Protein AF-A0A2D0KYT8-F1 (afdb_monomer)

Mean predicted aligned error: 12.24 Å

Solvent-accessible surface area (backbone atoms only — not comparable to full-atom values): 10469 Å² total; per-residue (Å²): 137,88,89,83,80,90,87,88,70,75,74,69,67,63,62,68,69,70,61,76,78,71,76,77,65,79,81,74,70,70,76,76,68,78,74,78,70,94,62,78,81,64,78,24,57,50,46,38,38,34,39,40,36,38,36,33,61,11,78,64,27,38,36,40,38,36,53,74,52,71,37,43,46,75,37,75,54,73,58,68,45,79,36,52,44,68,33,72,51,76,52,54,36,28,44,27,38,46,67,90,76,64,17,44,85,49,62,29,38,38,30,31,40,38,36,39,36,43,79,100,51,78,73,34,47,24,47,36,32,42,40,37,38,60,64,81,39,75,86,65,28,30,26,31,29,42,36,67,37,89,95,58,76,63,74,43,58,62,45,50,31,28,72,90,31,50,62,33,12,70,75,40,35,77,43,37,66,66,40,39,37,33,46,40,30,58,89

Secondary structure (DSSP, 8-state):
--------SSSSTTTTTSSTT-----------PPPPPS------SS--EEEEEEEE--SS-EEEEEEEEEESEEE---SEEEE-TTEEEEEEEEE---TTTT-TTSPEEEEEEEEEE-TTSPPEEEEEEEEEEESSSTTS-EEEEEEEPTT----S-EEEEETTBHHHHHH-EE--TTEEEEEEE--

Structure (mmCIF, N/CA/C/O backbone):
data_AF-A0A2D0KYT8-F1
#
_entry.id   AF-A0A2D0KYT8-F1
#
loop_
_atom_site.group_PDB
_atom_site.id
_atom_site.type_symbol
_atom_site.label_atom_id
_atom_site.label_alt_id
_atom_site.label_comp_id
_atom_site.label_asym_id
_atom_site.label_entity_id
_atom_site.label_seq_id
_atom_site.pdbx_PDB_ins_code
_atom_site.Cartn_x
_atom_site.Cartn_y
_atom_site.Cartn_z
_atom_site.occupancy
_atom_site.B_iso_or_equiv
_atom_site.auth_seq_id
_atom_site.auth_comp_id
_atom_site.auth_asym_id
_atom_site.auth_atom_id
_atom_site.pdbx_PDB_model_num
ATOM 1 N N . MET A 1 1 ? -83.359 14.790 7.253 1.00 40.88 1 MET A N 1
ATOM 2 C CA . MET A 1 1 ? -82.458 14.330 6.171 1.00 40.88 1 MET A CA 1
ATOM 3 C C . MET A 1 1 ? -81.069 14.895 6.426 1.00 40.88 1 MET A C 1
ATOM 5 O O . MET A 1 1 ? -80.927 16.107 6.477 1.00 40.88 1 MET A O 1
ATOM 9 N N . LYS A 1 2 ? -80.085 14.027 6.692 1.00 37.28 2 LYS A N 1
ATOM 10 C CA . LYS A 1 2 ? -78.690 14.397 6.980 1.00 37.28 2 LYS A CA 1
ATOM 11 C C . LYS A 1 2 ? -77.934 14.585 5.662 1.00 37.28 2 LYS A C 1
ATOM 13 O O . LYS A 1 2 ? -77.867 13.645 4.877 1.00 37.28 2 LYS A O 1
ATOM 18 N N . SER A 1 3 ? -77.355 15.764 5.446 1.00 37.47 3 SER A N 1
ATOM 19 C CA . SER A 1 3 ? -76.334 15.986 4.420 1.00 37.47 3 SER A CA 1
ATOM 20 C C . SER A 1 3 ? -74.968 15.832 5.083 1.00 37.47 3 SER A C 1
ATOM 22 O O . SER A 1 3 ? -74.523 16.710 5.814 1.00 37.47 3 SER A O 1
ATOM 24 N N . PHE A 1 4 ? -74.343 14.675 4.886 1.00 46.31 4 PHE A N 1
ATOM 25 C CA . PHE A 1 4 ? -72.917 14.471 5.117 1.00 46.31 4 PHE A CA 1
ATOM 26 C C . PHE A 1 4 ? -72.287 14.304 3.745 1.00 46.31 4 PHE A C 1
ATOM 28 O O . PHE A 1 4 ? -72.512 13.286 3.092 1.00 46.31 4 PHE A O 1
ATOM 35 N N . LYS A 1 5 ? -71.507 15.285 3.306 1.00 50.25 5 LYS A N 1
ATOM 36 C CA . LYS A 1 5 ? -70.450 15.097 2.313 1.00 50.25 5 LYS A CA 1
ATOM 37 C C . LYS A 1 5 ? -69.549 16.322 2.340 1.00 50.25 5 LYS A C 1
ATOM 39 O O . LYS A 1 5 ? -70.020 17.428 2.562 1.00 50.25 5 LYS A O 1
ATOM 44 N N . ILE A 1 6 ? -68.281 16.076 2.034 1.00 52.81 6 ILE A N 1
ATOM 45 C CA . ILE A 1 6 ? -67.146 17.005 2.034 1.00 52.81 6 ILE A CA 1
ATOM 46 C C . ILE A 1 6 ? -66.457 17.091 3.397 1.00 52.81 6 ILE A C 1
ATOM 48 O O . ILE A 1 6 ? -66.668 18.017 4.164 1.00 52.81 6 ILE A O 1
ATOM 52 N N . GLN A 1 7 ? -65.603 16.105 3.661 1.00 53.97 7 GLN A N 1
ATOM 53 C CA . GLN A 1 7 ? -64.325 16.251 4.368 1.00 53.97 7 GLN A CA 1
ATOM 54 C C . GLN A 1 7 ? -63.659 14.875 4.325 1.00 53.97 7 GLN A C 1
ATOM 56 O O . GLN A 1 7 ? -63.890 14.080 5.219 1.00 53.97 7 GLN A O 1
ATOM 61 N N . ASN A 1 8 ? -62.962 14.531 3.233 1.00 51.09 8 ASN A N 1
ATOM 62 C CA . ASN A 1 8 ? -62.080 13.347 3.169 1.00 51.09 8 ASN A CA 1
ATOM 63 C C . ASN A 1 8 ? -61.257 13.304 1.865 1.00 51.09 8 ASN A C 1
ATOM 65 O O . ASN A 1 8 ? -61.270 12.306 1.154 1.00 51.09 8 ASN A O 1
ATOM 69 N N . ILE A 1 9 ? -60.565 14.392 1.504 1.00 51.47 9 ILE A N 1
ATOM 70 C CA . ILE A 1 9 ? -59.602 14.350 0.376 1.00 51.47 9 ILE A CA 1
ATOM 71 C C . ILE A 1 9 ? -58.228 14.948 0.734 1.00 51.47 9 ILE A C 1
ATOM 73 O O . ILE A 1 9 ? -57.236 14.610 0.098 1.00 51.47 9 ILE A O 1
ATOM 77 N N . HIS A 1 10 ? -58.094 15.735 1.807 1.00 46.97 10 HIS A N 1
ATOM 78 C CA . HIS A 1 10 ? -56.803 16.367 2.130 1.00 46.97 10 HIS A CA 1
ATOM 79 C C . HIS A 1 10 ? -55.886 15.566 3.065 1.00 46.97 10 HIS A C 1
ATOM 81 O O . HIS A 1 10 ? -54.701 15.870 3.147 1.00 46.97 10 HIS A O 1
ATOM 87 N N . THR A 1 11 ? -56.369 14.510 3.722 1.00 46.75 11 THR A N 1
ATOM 88 C CA . THR A 1 11 ? -55.545 13.685 4.626 1.00 46.75 11 THR A CA 1
ATOM 89 C C . THR A 1 11 ? -54.730 12.604 3.914 1.00 46.75 11 THR A C 1
ATOM 91 O O . THR A 1 11 ? -53.731 12.151 4.465 1.00 46.75 11 THR A O 1
ATOM 94 N N . LEU A 1 12 ? -55.078 12.227 2.677 1.00 45.56 12 LEU A N 1
ATOM 95 C CA . LEU A 1 12 ? -54.328 11.203 1.935 1.00 45.56 12 LEU A CA 1
ATOM 96 C C . LEU A 1 12 ? -53.041 11.741 1.286 1.00 45.56 12 LEU A C 1
ATOM 98 O O . LEU A 1 12 ? -52.112 10.979 1.041 1.00 45.56 12 LEU A O 1
ATOM 102 N N . SER A 1 13 ? -52.957 13.053 1.039 1.00 45.88 13 SER A N 1
ATOM 103 C CA . SER A 1 13 ? -51.805 13.647 0.346 1.00 45.88 13 SER A CA 1
ATOM 104 C C . SER A 1 13 ? -50.610 13.930 1.265 1.00 45.88 13 SER A C 1
ATOM 106 O O . SER A 1 13 ? -49.511 14.158 0.767 1.00 45.88 13 SER A O 1
ATOM 108 N N . LEU A 1 14 ? -50.794 13.897 2.593 1.00 43.34 14 LEU A N 1
ATOM 109 C CA . LEU A 1 14 ? -49.728 14.195 3.558 1.00 43.34 14 LEU A CA 1
ATOM 110 C C . LEU A 1 14 ? -48.897 12.955 3.948 1.00 43.34 14 LEU A C 1
ATOM 112 O O . LEU A 1 14 ? -47.758 13.092 4.380 1.00 43.34 14 LEU A O 1
ATOM 116 N N . ILE A 1 15 ? -49.424 11.742 3.746 1.00 51.12 15 ILE A N 1
ATOM 117 C CA . ILE A 1 15 ? -48.714 10.486 4.063 1.00 51.12 15 ILE A CA 1
ATOM 118 C C . ILE A 1 15 ? -47.712 10.112 2.954 1.00 51.12 15 ILE A C 1
ATOM 120 O O . ILE A 1 15 ? -46.687 9.491 3.225 1.00 51.12 15 ILE A O 1
ATOM 124 N N . LEU A 1 16 ? -47.932 10.566 1.716 1.00 46.44 16 LEU A N 1
ATOM 125 C CA . LEU A 1 16 ? -47.028 10.309 0.585 1.00 46.44 16 LEU A CA 1
ATOM 126 C C . LEU A 1 16 ? -45.718 11.116 0.623 1.00 46.44 16 LEU A C 1
ATOM 128 O O . LEU A 1 16 ? -44.771 10.746 -0.064 1.00 46.44 16 LEU A O 1
ATOM 132 N N . LEU A 1 17 ? -45.621 12.163 1.451 1.00 50.19 17 LEU A N 1
ATOM 133 C CA . LEU A 1 17 ? -44.393 12.958 1.609 1.00 50.19 17 LEU A CA 1
ATOM 134 C C . LEU A 1 17 ? -43.475 12.466 2.741 1.00 50.19 17 LEU A C 1
ATOM 136 O O . LEU A 1 17 ? -42.360 12.959 2.874 1.00 50.19 17 LEU A O 1
ATOM 140 N N . LEU A 1 18 ? -43.903 11.483 3.543 1.00 48.59 18 LEU A N 1
ATOM 141 C CA . LEU A 1 18 ? -43.085 10.935 4.635 1.00 48.59 18 LEU A CA 1
ATOM 142 C C . LEU A 1 18 ? -42.266 9.696 4.235 1.00 48.59 18 LEU A C 1
ATOM 144 O O . LEU A 1 18 ? -41.401 9.273 4.997 1.00 48.59 18 LEU A O 1
ATOM 148 N N . PHE A 1 19 ? -42.462 9.155 3.028 1.00 50.56 19 PHE A N 1
ATOM 149 C CA . PHE A 1 19 ? -41.692 8.008 2.524 1.00 50.56 19 PHE A CA 1
ATOM 150 C C . PHE A 1 19 ? -40.616 8.365 1.489 1.00 50.56 19 PHE A C 1
ATOM 152 O O . PHE A 1 19 ? -39.822 7.500 1.128 1.00 50.56 19 PHE A O 1
ATOM 159 N N . SER A 1 20 ? -40.501 9.623 1.051 1.00 46.81 20 SER A N 1
ATOM 160 C CA . SER A 1 20 ? -39.450 10.025 0.099 1.00 46.81 20 SER A CA 1
ATOM 161 C C . SER A 1 20 ? -38.058 10.194 0.727 1.00 46.81 20 SER A C 1
ATOM 163 O O . SER A 1 20 ? -37.096 10.407 -0.001 1.00 46.81 20 SER A O 1
ATOM 165 N N . ASN A 1 21 ? -37.921 10.058 2.053 1.00 48.56 21 ASN A N 1
ATOM 166 C CA . ASN A 1 21 ? -36.636 10.199 2.756 1.00 48.56 21 ASN A CA 1
ATOM 167 C C . ASN A 1 21 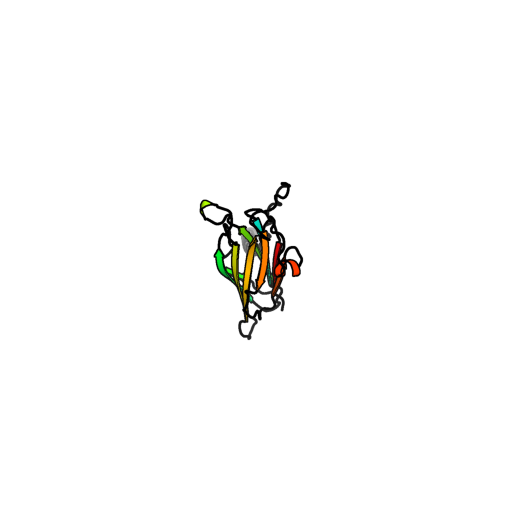? -36.006 8.865 3.197 1.00 48.56 21 ASN A C 1
ATOM 169 O O . ASN A 1 21 ? -34.986 8.873 3.879 1.00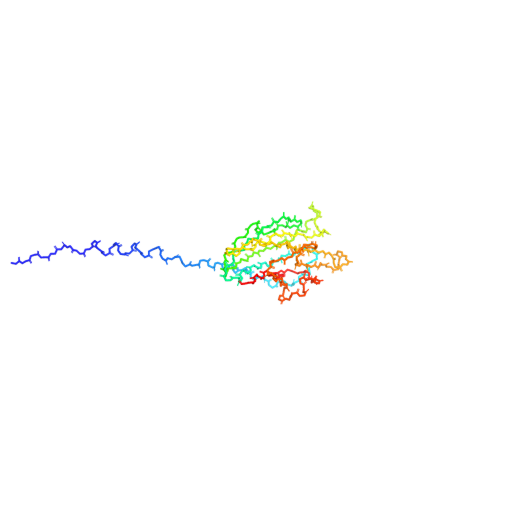 48.56 21 ASN A O 1
ATOM 173 N N . PHE A 1 22 ? -36.570 7.720 2.795 1.00 49.03 22 PHE A N 1
ATOM 174 C CA . PHE A 1 22 ? -36.024 6.393 3.122 1.00 49.03 22 PHE A CA 1
ATOM 175 C C . PHE A 1 22 ? -35.435 5.636 1.924 1.00 49.03 22 PHE A C 1
ATOM 177 O O . PHE A 1 22 ? -35.235 4.428 1.989 1.00 49.03 22 PHE A O 1
ATOM 184 N N . SER A 1 23 ? -35.051 6.338 0.857 1.00 42.94 23 SER A N 1
ATOM 185 C CA . SER A 1 23 ? -34.088 5.815 -0.120 1.00 42.94 23 SER A CA 1
ATOM 186 C C . SER A 1 23 ? -32.671 6.285 0.214 1.00 42.94 23 SER A C 1
ATOM 188 O O . SER A 1 23 ? -31.931 6.753 -0.643 1.00 42.94 23 SER A O 1
ATOM 190 N N . LEU A 1 24 ? -32.279 6.122 1.479 1.00 44.19 24 LEU A N 1
ATOM 191 C CA . LEU A 1 24 ? -30.881 5.948 1.870 1.00 44.19 24 LEU A CA 1
ATOM 192 C C . LEU A 1 24 ? -30.548 4.459 1.680 1.00 44.19 24 LEU A C 1
ATOM 194 O O . LEU A 1 24 ? -30.154 3.748 2.599 1.00 44.19 24 LEU A O 1
ATOM 198 N N . ALA A 1 25 ? -30.788 3.963 0.465 1.00 42.03 25 ALA A N 1
ATOM 199 C CA . ALA A 1 25 ? -30.184 2.724 0.028 1.00 42.03 25 ALA A CA 1
ATOM 200 C C . ALA A 1 25 ? -28.725 3.075 -0.236 1.00 42.03 25 ALA A C 1
ATOM 202 O O . ALA A 1 25 ? -28.424 3.928 -1.068 1.00 42.03 25 ALA A O 1
ATOM 203 N N . GLN A 1 26 ? -27.851 2.472 0.562 1.00 40.66 26 GLN A N 1
ATOM 204 C CA . GLN A 1 26 ? -26.411 2.466 0.391 1.00 40.66 26 GLN A CA 1
ATOM 205 C C . GLN A 1 26 ? -26.062 2.468 -1.099 1.00 40.66 26 GLN A C 1
ATOM 207 O O . GLN A 1 26 ? -26.188 1.447 -1.776 1.00 40.66 26 GLN A O 1
ATOM 212 N N . ASN A 1 27 ? -25.575 3.603 -1.599 1.00 34.50 27 ASN A N 1
ATOM 213 C CA . ASN A 1 27 ? -24.751 3.610 -2.793 1.00 34.50 27 ASN A CA 1
ATOM 214 C C . ASN A 1 27 ? -23.426 2.947 -2.404 1.00 34.50 27 ASN A C 1
ATOM 216 O O . ASN A 1 27 ? -22.390 3.592 -2.275 1.00 34.50 27 ASN A O 1
ATOM 220 N N . ASN A 1 28 ? -23.464 1.626 -2.230 1.00 41.84 28 ASN A N 1
ATOM 221 C CA . ASN A 1 28 ? -22.329 0.771 -2.510 1.00 41.84 28 ASN A CA 1
ATOM 222 C C . ASN A 1 28 ? -22.179 0.805 -4.029 1.00 41.84 28 ASN A C 1
ATOM 224 O O . ASN A 1 28 ? -22.474 -0.172 -4.719 1.00 41.84 28 ASN A O 1
ATOM 228 N N . THR A 1 29 ? -21.776 1.963 -4.560 1.00 33.62 29 THR A N 1
ATOM 229 C CA . THR A 1 29 ? -21.250 2.069 -5.907 1.00 33.62 29 THR A CA 1
ATOM 230 C C . THR A 1 29 ? -19.966 1.262 -5.864 1.00 33.62 29 THR A C 1
ATOM 232 O O . THR A 1 29 ? -18.874 1.775 -5.645 1.00 33.62 29 THR A O 1
ATOM 235 N N . THR A 1 30 ? -20.105 -0.052 -6.015 1.00 42.00 30 THR A N 1
ATOM 236 C CA . THR A 1 30 ? -19.055 -0.836 -6.627 1.00 42.00 30 THR A CA 1
ATOM 237 C C . THR A 1 30 ? -18.956 -0.186 -7.994 1.00 42.00 30 THR A C 1
ATOM 239 O O . THR A 1 30 ? -19.839 -0.381 -8.828 1.00 42.00 30 THR A O 1
ATOM 242 N N . GLN A 1 31 ? -17.989 0.717 -8.175 1.00 37.22 31 GLN A N 1
ATOM 243 C CA . GLN A 1 31 ? -17.580 1.111 -9.511 1.00 37.22 31 GLN A CA 1
ATOM 244 C C . GLN A 1 31 ? -17.152 -0.200 -10.155 1.00 37.22 31 GLN A C 1
ATOM 246 O O . GLN A 1 31 ? -16.055 -0.697 -9.922 1.00 37.22 31 GLN A O 1
ATOM 251 N N . SER A 1 32 ? -18.076 -0.837 -10.874 1.00 39.81 32 SER A N 1
ATOM 252 C CA . SER A 1 32 ? -17.733 -1.927 -11.759 1.00 39.81 32 SER A CA 1
ATOM 253 C C . SER A 1 32 ? -16.884 -1.272 -12.829 1.00 39.81 32 SER A C 1
ATOM 255 O O . SER A 1 32 ? -17.405 -0.610 -13.731 1.00 39.81 32 SER A O 1
ATOM 257 N N . PHE A 1 33 ? -15.570 -1.362 -12.658 1.00 50.22 33 PHE A N 1
ATOM 258 C CA . PHE A 1 33 ? -14.643 -0.929 -13.678 1.00 50.22 33 PHE A CA 1
ATOM 259 C C . PHE A 1 33 ? -15.022 -1.654 -14.973 1.00 50.22 33 PHE A C 1
ATOM 261 O O . PHE A 1 33 ? -15.326 -2.855 -14.927 1.00 50.22 33 PHE A O 1
ATOM 268 N N . PRO A 1 34 ? -15.055 -0.951 -16.117 1.00 37.72 34 PRO A N 1
ATOM 269 C CA . PRO A 1 34 ? -15.158 -1.616 -17.401 1.00 37.72 34 PRO A CA 1
ATOM 270 C C . PRO A 1 34 ? -14.096 -2.714 -17.433 1.00 37.72 34 PRO A C 1
ATOM 272 O O . PRO A 1 34 ? -12.917 -2.437 -17.196 1.00 37.72 34 PRO A O 1
ATOM 275 N N . LYS A 1 35 ? -14.516 -3.964 -17.668 1.00 38.31 35 LYS A N 1
ATOM 276 C CA . LYS A 1 35 ? -13.571 -5.031 -18.003 1.00 38.31 35 LYS A CA 1
ATOM 277 C C . LYS A 1 35 ? -12.704 -4.488 -19.139 1.00 38.31 35 LYS A C 1
ATOM 279 O O . LYS A 1 35 ? -13.296 -4.029 -20.119 1.00 38.31 35 LYS A O 1
ATOM 284 N N . PRO A 1 36 ? -11.365 -4.515 -19.032 1.00 44.41 36 PRO A N 1
ATOM 285 C CA . PRO A 1 36 ? -10.547 -4.203 -20.185 1.00 44.41 36 PRO A CA 1
ATOM 286 C C . PRO A 1 36 ? -10.998 -5.138 -21.307 1.00 44.41 36 PRO A C 1
ATOM 288 O O . PRO A 1 36 ? -11.091 -6.356 -21.117 1.00 44.41 36 PRO A O 1
ATOM 291 N N . GLU A 1 37 ? -11.386 -4.544 -22.437 1.00 39.03 37 GLU A N 1
ATOM 292 C CA . GLU A 1 37 ? -11.583 -5.286 -23.673 1.00 39.03 37 GLU A CA 1
ATOM 293 C C . GLU A 1 37 ? -10.362 -6.168 -23.898 1.00 39.03 37 GLU A C 1
ATOM 295 O O . GLU A 1 37 ? -9.251 -5.820 -23.499 1.00 39.03 37 GLU A O 1
ATOM 300 N N . ASN A 1 38 ? -10.615 -7.328 -24.496 1.00 41.16 38 ASN A N 1
ATOM 301 C CA . ASN A 1 38 ? -9.690 -8.431 -24.713 1.00 41.16 38 ASN A CA 1
ATOM 302 C C . ASN A 1 38 ? -8.542 -8.012 -25.657 1.00 41.16 38 ASN A C 1
ATOM 304 O O . ASN A 1 38 ? -8.425 -8.483 -26.784 1.00 41.16 38 ASN A O 1
ATOM 308 N N . ASN A 1 39 ? -7.710 -7.082 -25.210 1.00 39.47 39 ASN A N 1
ATOM 309 C CA . ASN A 1 39 ? -6.518 -6.617 -25.875 1.00 39.47 39 ASN A CA 1
ATOM 310 C C . ASN A 1 39 ? -5.381 -7.411 -25.258 1.00 39.47 39 ASN A C 1
ATOM 312 O O . ASN A 1 39 ? -5.063 -7.250 -24.084 1.00 39.47 39 ASN A O 1
ATOM 316 N N . ILE A 1 40 ? -4.853 -8.328 -26.067 1.00 43.12 40 ILE A N 1
ATOM 317 C CA . ILE A 1 40 ? -3.599 -9.067 -25.895 1.00 43.12 40 ILE A CA 1
ATOM 318 C C . ILE A 1 40 ? -2.716 -8.362 -24.861 1.00 43.12 40 ILE A C 1
ATOM 320 O O . ILE A 1 40 ? -2.245 -7.258 -25.134 1.00 43.12 40 ILE A O 1
ATOM 324 N N . SER A 1 41 ? -2.538 -8.978 -23.684 1.00 44.53 41 SER A N 1
ATOM 325 C CA . SER A 1 41 ? -1.770 -8.408 -22.577 1.00 44.53 41 SER A CA 1
ATOM 326 C C . SER A 1 41 ? -0.375 -8.048 -23.080 1.00 44.53 41 SER A C 1
ATOM 328 O O . SER A 1 41 ? 0.486 -8.920 -23.244 1.00 44.53 41 SER A O 1
ATOM 330 N N . LYS A 1 42 ? -0.146 -6.770 -23.385 1.00 44.50 42 LYS A N 1
ATOM 331 C CA . LYS A 1 42 ? 1.212 -6.296 -23.606 1.00 44.50 42 LYS A CA 1
ATOM 332 C C . LYS A 1 42 ? 1.924 -6.444 -22.266 1.00 44.50 42 LYS A C 1
ATOM 334 O O . LYS A 1 42 ? 1.349 -6.081 -21.241 1.00 44.50 42 LYS A O 1
ATOM 339 N N . PRO A 1 43 ? 3.155 -6.971 -22.239 1.00 49.72 43 PRO A N 1
ATOM 340 C CA . PRO A 1 43 ? 3.993 -6.792 -21.069 1.00 49.72 43 PRO A CA 1
ATOM 341 C C . PRO A 1 43 ? 4.017 -5.289 -20.771 1.00 49.72 43 PRO A C 1
ATOM 343 O O . PRO A 1 43 ? 4.285 -4.499 -21.679 1.00 49.72 43 PRO A O 1
ATOM 346 N N . SER A 1 44 ? 3.681 -4.889 -19.545 1.00 58.22 44 SER A N 1
ATOM 347 C CA . SER A 1 44 ? 3.805 -3.502 -19.092 1.00 58.22 44 SER A CA 1
ATOM 348 C C . SER A 1 44 ? 5.301 -3.181 -19.026 1.00 58.22 44 SER A C 1
ATOM 350 O O . SER A 1 44 ? 5.957 -3.355 -17.997 1.00 58.22 44 SER A O 1
ATOM 352 N N . VAL A 1 45 ? 5.895 -2.818 -20.164 1.00 63.00 45 VAL A N 1
ATOM 353 C CA . VAL A 1 45 ? 7.331 -2.508 -20.227 1.00 63.00 45 VAL A CA 1
ATOM 354 C C . VAL A 1 45 ? 7.598 -1.078 -19.763 1.00 63.00 45 VAL A C 1
ATOM 356 O O . VAL A 1 45 ? 8.743 -0.770 -19.460 1.00 63.00 45 VAL A O 1
ATOM 359 N N . PHE A 1 46 ? 6.589 -0.203 -19.693 1.00 67.44 46 PHE A N 1
ATOM 360 C CA . PHE A 1 46 ? 6.812 1.215 -19.386 1.00 67.44 46 PHE A CA 1
ATOM 361 C C . PHE A 1 46 ? 5.780 1.822 -18.429 1.00 67.44 46 PHE A C 1
ATOM 363 O O . PHE A 1 46 ? 6.186 2.550 -17.527 1.00 67.44 46 PHE A O 1
ATOM 370 N N . SER A 1 47 ? 4.501 1.477 -18.569 1.00 81.62 47 SER A N 1
ATOM 371 C CA . SER A 1 47 ? 3.401 1.883 -17.685 1.00 81.62 47 SER A CA 1
ATOM 372 C C . SER A 1 47 ? 2.494 0.694 -17.387 1.00 81.62 47 SER A C 1
ATOM 374 O O . SER A 1 47 ? 2.324 -0.183 -18.238 1.00 81.62 47 SER A O 1
ATOM 376 N N . ALA A 1 48 ? 1.904 0.708 -16.193 1.00 88.69 48 ALA A N 1
ATOM 377 C CA . ALA A 1 48 ? 0.800 -0.154 -15.807 1.00 88.69 48 ALA A CA 1
ATOM 378 C C . ALA A 1 48 ? -0.250 0.646 -15.041 1.00 88.69 48 ALA A C 1
ATOM 380 O O . ALA A 1 48 ? 0.065 1.594 -14.316 1.00 88.69 48 ALA A O 1
ATOM 381 N N . TYR A 1 49 ? -1.496 0.201 -15.156 1.00 92.31 49 TYR A N 1
ATOM 382 C CA . TYR A 1 49 ? -2.537 0.558 -14.202 1.00 92.31 49 TYR A CA 1
ATOM 383 C C . TYR A 1 49 ? -2.755 -0.567 -13.193 1.00 92.31 49 TYR A C 1
ATOM 385 O O . TYR A 1 49 ? -2.696 -1.754 -13.524 1.00 92.31 49 TYR A O 1
ATOM 393 N N . TYR A 1 50 ? -3.089 -0.196 -11.965 1.00 95.00 50 TYR A N 1
ATOM 394 C CA . TYR A 1 50 ? -3.301 -1.124 -10.865 1.00 95.00 50 TYR A CA 1
ATOM 395 C C . TYR A 1 50 ? -4.660 -0.909 -10.213 1.00 95.00 50 TYR A C 1
ATOM 397 O O . TYR A 1 50 ? -5.143 0.220 -10.113 1.00 95.00 50 TYR A O 1
ATOM 405 N N . ASN A 1 51 ? -5.269 -1.993 -9.741 1.00 97.56 51 ASN A N 1
ATOM 406 C CA . ASN A 1 51 ? -6.495 -1.939 -8.955 1.00 97.56 51 ASN A CA 1
ATOM 407 C C . ASN A 1 51 ? -6.133 -2.075 -7.481 1.00 97.56 51 ASN A C 1
ATOM 409 O O . ASN A 1 51 ? -5.603 -3.101 -7.057 1.00 97.56 51 ASN A O 1
ATOM 413 N N . MET A 1 52 ? -6.405 -1.027 -6.713 1.00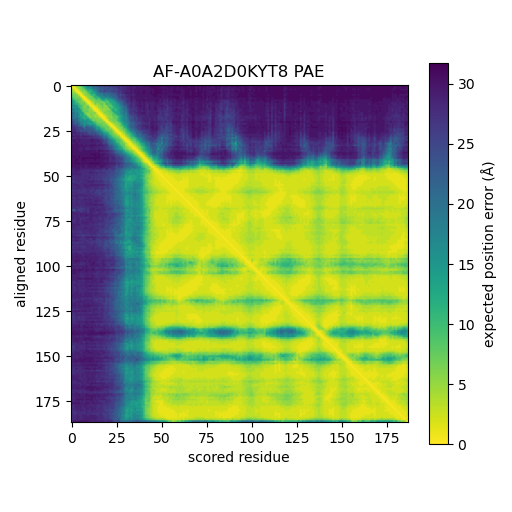 98.12 52 MET A N 1
ATOM 414 C CA . MET A 1 52 ? -6.113 -0.968 -5.294 1.00 98.12 52 MET A CA 1
ATOM 415 C C . MET A 1 52 ? -7.385 -1.185 -4.482 1.00 98.12 52 MET A C 1
ATOM 417 O O . MET A 1 52 ? -8.402 -0.527 -4.699 1.00 98.12 52 MET A O 1
ATOM 421 N N . HIS A 1 53 ? -7.293 -2.084 -3.510 1.00 98.38 53 HIS A N 1
ATOM 422 C CA . HIS A 1 53 ? -8.359 -2.458 -2.597 1.00 98.38 53 HIS A CA 1
ATOM 423 C C . HIS A 1 53 ? -7.897 -2.243 -1.164 1.00 98.38 53 HIS A C 1
ATOM 425 O O . HIS A 1 53 ? -6.857 -2.740 -0.734 1.00 98.38 53 HIS A O 1
ATOM 431 N N . ILE A 1 54 ? -8.694 -1.534 -0.383 1.00 98.19 54 ILE A N 1
ATOM 432 C CA . ILE A 1 54 ? -8.443 -1.336 1.037 1.00 98.19 54 ILE A CA 1
ATOM 433 C C . ILE A 1 54 ? -9.646 -1.863 1.788 1.00 98.19 54 ILE A C 1
ATOM 435 O O . ILE A 1 54 ? -10.766 -1.397 1.588 1.00 98.19 54 ILE A O 1
ATOM 439 N N . ASN A 1 55 ? -9.412 -2.844 2.651 1.00 98.25 55 ASN A N 1
ATOM 440 C CA . ASN A 1 55 ? -10.462 -3.511 3.397 1.00 98.25 55 ASN A CA 1
ATOM 441 C C . ASN A 1 55 ? -10.193 -3.398 4.895 1.00 98.25 55 ASN A C 1
ATOM 443 O O . ASN A 1 55 ? -9.309 -4.073 5.429 1.00 98.25 55 ASN A O 1
ATOM 447 N N . ASN A 1 56 ? -10.972 -2.558 5.574 1.00 98.38 56 ASN A N 1
ATOM 448 C CA . ASN A 1 56 ? -10.989 -2.512 7.024 1.00 98.38 56 ASN A CA 1
ATOM 449 C C . ASN A 1 56 ? -11.929 -3.604 7.549 1.00 98.38 56 ASN A C 1
ATOM 451 O O . ASN A 1 56 ? -13.121 -3.382 7.758 1.00 98.38 56 ASN A O 1
ATOM 455 N N . LYS A 1 57 ? -11.371 -4.790 7.799 1.00 98.19 57 LYS A N 1
ATOM 456 C CA . LYS A 1 57 ? -12.074 -5.906 8.440 1.00 98.19 57 LYS A CA 1
ATOM 457 C C . LYS A 1 57 ? -12.058 -5.815 9.966 1.00 98.19 57 LYS A C 1
ATOM 459 O O . LYS A 1 57 ? -12.511 -6.761 10.615 1.00 98.19 57 LYS A O 1
ATOM 464 N N . SER A 1 58 ? -11.560 -4.727 10.561 1.00 97.25 58 SER A N 1
ATOM 465 C CA . SER A 1 58 ? -11.682 -4.535 12.005 1.00 97.25 58 SER A CA 1
ATOM 466 C C . SER A 1 58 ? -13.138 -4.343 12.405 1.00 97.25 58 SER A C 1
ATOM 468 O O . SER A 1 58 ? -13.916 -3.706 11.690 1.00 97.25 58 SER A O 1
ATOM 470 N N . LYS A 1 59 ? -13.530 -4.907 13.549 1.00 96.75 59 LYS A N 1
ATOM 471 C CA . LYS A 1 59 ? -14.887 -4.731 14.092 1.00 96.75 59 LYS A CA 1
ATOM 472 C C . LYS A 1 59 ? -15.075 -3.390 14.790 1.00 96.75 59 LYS A C 1
ATOM 474 O O . LYS A 1 59 ? -16.209 -2.948 14.937 1.00 96.75 59 LYS A O 1
ATOM 479 N N . THR A 1 60 ? -13.990 -2.771 15.244 1.00 96.56 60 THR A N 1
ATOM 480 C CA . THR A 1 60 ? -14.057 -1.611 16.142 1.00 96.56 60 THR A CA 1
ATOM 481 C C . THR A 1 60 ? -13.168 -0.455 15.720 1.00 96.56 60 THR A C 1
ATOM 483 O O . THR A 1 60 ? -13.483 0.680 16.068 1.00 96.56 60 THR A O 1
ATOM 486 N N . ALA A 1 61 ? -12.085 -0.696 14.981 1.00 97.75 61 ALA A N 1
ATOM 487 C CA . ALA A 1 61 ? -11.149 0.365 14.655 1.00 97.75 61 ALA A CA 1
ATOM 488 C C . ALA A 1 61 ? -11.543 1.160 13.415 1.00 97.75 61 ALA A C 1
ATOM 490 O O . ALA A 1 61 ? -11.936 0.602 12.388 1.00 97.75 61 ALA A O 1
ATOM 491 N N . ASN A 1 62 ? -11.334 2.470 13.505 1.00 97.88 62 ASN A N 1
ATOM 492 C CA . ASN A 1 62 ? -11.262 3.330 12.335 1.00 97.88 62 ASN A CA 1
ATOM 493 C C . ASN A 1 62 ? -9.861 3.239 11.729 1.00 97.88 62 ASN A C 1
ATOM 495 O O . ASN A 1 62 ? -8.863 3.142 12.449 1.00 97.88 62 ASN A O 1
ATOM 499 N N . VAL A 1 63 ? -9.803 3.306 10.405 1.00 98.19 63 VAL A N 1
ATOM 500 C CA . VAL A 1 63 ? -8.560 3.321 9.640 1.00 98.19 63 VAL A CA 1
ATOM 501 C C . VAL A 1 63 ? -8.495 4.611 8.841 1.00 98.19 63 VAL A C 1
ATOM 503 O O . VAL A 1 63 ? -9.406 4.892 8.065 1.00 98.19 63 VAL A O 1
ATOM 506 N N . ASN A 1 64 ? -7.402 5.358 8.973 1.00 98.19 64 ASN A N 1
ATOM 507 C CA . ASN A 1 64 ? -7.085 6.449 8.055 1.00 98.19 64 ASN A CA 1
ATOM 508 C C . ASN A 1 64 ? -5.848 6.081 7.241 1.00 98.19 64 ASN A C 1
ATOM 510 O O . ASN A 1 64 ? -4.879 5.562 7.782 1.00 98.19 64 ASN A O 1
ATOM 514 N N . ILE A 1 65 ? -5.871 6.345 5.941 1.00 97.81 65 ILE A N 1
ATOM 515 C CA . ILE A 1 65 ? -4.748 6.102 5.038 1.00 97.81 65 ILE A CA 1
ATOM 516 C C . ILE A 1 65 ? -4.454 7.404 4.323 1.00 97.81 65 ILE A C 1
ATOM 518 O O . ILE A 1 65 ? -5.326 7.978 3.672 1.00 97.81 65 ILE A O 1
ATOM 522 N N . ILE A 1 66 ? -3.230 7.878 4.502 1.00 98.06 66 ILE A N 1
ATOM 523 C CA . ILE A 1 66 ? -2.791 9.207 4.092 1.00 98.06 66 ILE A CA 1
ATOM 524 C C . ILE A 1 66 ? -1.611 9.022 3.153 1.00 98.06 66 ILE A C 1
ATOM 526 O O . ILE A 1 66 ? -0.555 8.548 3.580 1.00 98.06 66 ILE A O 1
ATOM 530 N N . ARG A 1 67 ? -1.769 9.400 1.885 1.00 97.81 67 ARG A N 1
ATOM 531 C CA . ARG A 1 67 ? -0.673 9.396 0.915 1.00 97.81 67 ARG A CA 1
ATOM 532 C C . ARG A 1 67 ? 0.380 10.416 1.342 1.00 97.81 67 ARG A C 1
ATOM 534 O O . ARG A 1 67 ? 0.066 11.569 1.621 1.00 97.81 67 ARG A O 1
ATOM 541 N N . LYS A 1 68 ? 1.638 9.986 1.412 1.00 96.38 68 LYS A N 1
ATOM 542 C CA . LYS A 1 68 ? 2.773 10.820 1.828 1.00 96.38 68 LYS A CA 1
ATOM 543 C C . LYS A 1 68 ? 3.535 11.364 0.637 1.00 96.38 68 LYS A C 1
ATOM 545 O O . LYS A 1 68 ? 3.781 12.563 0.568 1.00 96.38 68 LYS A O 1
ATOM 550 N N . THR A 1 69 ? 3.895 10.499 -0.302 1.00 95.69 69 THR A N 1
ATOM 551 C CA . THR A 1 69 ? 4.547 10.912 -1.541 1.00 95.69 69 THR A CA 1
ATOM 552 C C . THR A 1 69 ? 4.126 10.020 -2.697 1.00 95.69 69 THR A C 1
ATOM 554 O O . THR A 1 69 ? 3.627 8.912 -2.500 1.00 95.69 69 THR A O 1
ATOM 557 N N . TYR A 1 70 ? 4.329 10.531 -3.902 1.00 96.12 70 TYR A N 1
ATOM 558 C CA . TYR A 1 70 ? 4.286 9.763 -5.129 1.00 96.12 70 TYR A CA 1
ATOM 559 C C . TYR A 1 70 ? 5.388 10.262 -6.062 1.00 96.12 70 TYR A C 1
ATOM 561 O O . TYR A 1 70 ? 5.825 11.412 -5.991 1.00 96.12 70 TYR A O 1
ATOM 569 N N . THR A 1 71 ? 5.891 9.391 -6.921 1.00 96.00 71 THR A N 1
ATOM 570 C CA . THR A 1 71 ? 6.901 9.724 -7.923 1.00 96.00 71 THR A CA 1
ATOM 571 C C . THR A 1 71 ? 6.620 8.912 -9.168 1.00 96.00 71 THR A C 1
ATOM 573 O O . THR A 1 71 ? 6.489 7.692 -9.083 1.00 96.00 71 THR A O 1
ATOM 576 N N . CYS A 1 72 ? 6.560 9.602 -10.308 1.00 94.69 72 CYS A N 1
ATOM 577 C CA . CYS A 1 72 ? 6.242 9.017 -11.602 1.00 94.69 72 CYS A CA 1
ATOM 578 C C . CYS A 1 72 ? 4.920 8.233 -11.609 1.00 94.69 72 CYS A C 1
ATOM 580 O O . CYS A 1 72 ? 4.888 7.085 -12.029 1.00 94.69 72 CYS A O 1
ATOM 582 N N . MET A 1 73 ? 3.836 8.873 -11.171 1.00 94.31 73 MET A N 1
ATOM 583 C CA . MET A 1 73 ? 2.470 8.348 -11.262 1.00 94.31 73 MET A CA 1
ATOM 584 C C . MET A 1 73 ? 1.609 9.377 -12.003 1.00 94.31 73 MET A C 1
ATOM 586 O O . MET A 1 73 ? 1.641 10.551 -11.622 1.00 94.31 73 MET A O 1
ATOM 590 N N . TYR A 1 74 ? 0.838 8.967 -13.014 1.00 92.94 74 TYR A N 1
ATOM 591 C CA . TYR A 1 74 ? -0.190 9.828 -13.618 1.00 92.94 74 TYR A CA 1
ATOM 592 C C . TYR A 1 74 ? -1.396 9.959 -12.682 1.00 92.94 74 TYR A C 1
ATOM 594 O O . TYR A 1 74 ? -1.907 11.058 -12.465 1.00 92.94 74 TYR A O 1
ATOM 602 N N . GLU A 1 75 ? -1.812 8.840 -12.085 1.00 94.31 75 GLU A N 1
ATOM 603 C CA . GLU A 1 75 ? -2.918 8.768 -11.132 1.00 94.31 75 GLU A CA 1
ATOM 604 C C . GLU A 1 75 ? -2.427 8.092 -9.838 1.00 94.31 75 GLU A C 1
ATOM 606 O O . GLU A 1 75 ? -2.455 6.869 -9.738 1.00 94.31 75 GLU A O 1
ATOM 611 N N . PRO A 1 76 ? -1.968 8.852 -8.825 1.00 93.81 76 PRO A N 1
ATOM 612 C CA . PRO A 1 76 ? -1.531 8.308 -7.533 1.00 93.81 76 PRO A CA 1
ATOM 613 C C . PRO A 1 76 ? -2.712 8.096 -6.566 1.00 93.81 76 PRO A C 1
ATOM 615 O O . PRO A 1 76 ? -2.576 8.254 -5.357 1.00 93.81 76 PRO A O 1
ATOM 618 N N . GLY A 1 77 ? -3.927 7.901 -7.085 1.00 94.50 77 GLY A N 1
ATOM 619 C CA . GLY A 1 77 ? -5.129 7.714 -6.276 1.00 94.50 77 GLY A CA 1
ATOM 620 C C . GLY A 1 77 ? -5.471 8.849 -5.283 1.00 94.50 77 GLY A C 1
ATOM 621 O O . GLY A 1 77 ? -4.953 9.974 -5.353 1.00 94.50 77 GLY A O 1
ATOM 622 N N . PRO A 1 78 ? -6.404 8.582 -4.346 1.00 96.56 78 PRO A N 1
ATOM 623 C CA . PRO A 1 78 ? -6.840 9.550 -3.345 1.00 96.56 78 PRO A CA 1
ATOM 624 C C . PRO A 1 78 ? -5.721 9.923 -2.368 1.00 96.56 78 PRO A C 1
ATOM 626 O O . PRO A 1 78 ? -4.981 9.069 -1.890 1.00 96.56 78 PRO A O 1
ATOM 629 N N . GLU A 1 79 ? -5.648 11.200 -1.997 1.00 97.19 79 GLU A N 1
ATOM 630 C CA . GLU A 1 79 ? -4.679 11.664 -0.997 1.00 97.19 79 GL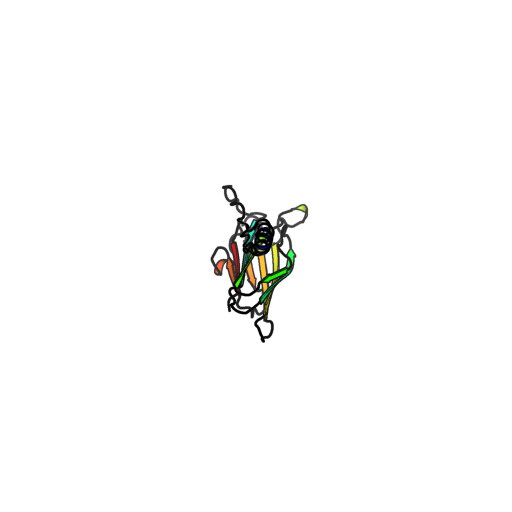U A CA 1
ATOM 631 C C . GLU A 1 79 ? -5.010 11.162 0.416 1.00 97.19 79 GLU A C 1
ATOM 633 O O . GLU A 1 79 ? -4.114 10.793 1.171 1.00 97.19 79 GLU A O 1
ATOM 638 N N . ASN A 1 80 ? -6.298 11.121 0.768 1.00 97.69 80 ASN A N 1
ATOM 639 C CA . ASN A 1 80 ? -6.774 10.719 2.086 1.00 97.69 80 ASN A CA 1
ATOM 640 C C . ASN A 1 80 ? -7.952 9.755 1.957 1.00 97.69 80 ASN A C 1
ATOM 642 O O . ASN A 1 80 ? -8.894 9.995 1.199 1.00 97.69 80 ASN A O 1
ATOM 646 N N . ILE A 1 81 ? -7.920 8.686 2.743 1.00 98.25 81 ILE A N 1
ATOM 647 C CA . ILE A 1 81 ? -8.983 7.690 2.839 1.00 98.25 81 ILE A CA 1
ATOM 648 C C . ILE A 1 81 ? -9.290 7.493 4.320 1.00 98.25 81 ILE A C 1
ATOM 650 O O . ILE A 1 81 ? -8.395 7.178 5.097 1.00 98.25 81 ILE A O 1
ATOM 654 N N . SER A 1 82 ? -10.553 7.650 4.710 1.00 98.19 82 SER A N 1
ATOM 655 C CA . SER A 1 82 ? -11.032 7.295 6.047 1.00 98.19 82 SER A CA 1
ATOM 656 C C . SER A 1 82 ? -12.041 6.161 5.925 1.00 98.19 82 SER A C 1
ATOM 658 O O . SER A 1 82 ? -13.006 6.256 5.163 1.00 98.19 82 SER A O 1
ATOM 660 N N . LEU A 1 83 ? -11.787 5.067 6.636 1.00 97.88 83 LEU A N 1
ATOM 661 C CA . LEU A 1 83 ? -12.582 3.850 6.618 1.00 97.88 83 LEU A CA 1
ATOM 662 C C . LEU A 1 83 ? -13.075 3.520 8.028 1.00 97.88 83 LEU A C 1
ATOM 664 O O . LEU A 1 83 ? -12.277 3.111 8.879 1.00 97.88 83 LEU A O 1
ATOM 668 N N . PRO A 1 84 ? -14.394 3.613 8.264 1.00 98.06 84 PRO A N 1
ATOM 669 C CA . PRO A 1 84 ? -15.015 3.043 9.450 1.00 98.06 84 PRO A CA 1
ATOM 670 C C . PRO A 1 84 ? -14.790 1.524 9.544 1.00 98.06 84 PRO A C 1
ATOM 672 O O . PRO A 1 84 ? -14.407 0.896 8.546 1.00 98.06 84 PRO A O 1
ATOM 675 N N . PRO A 1 85 ? -15.068 0.913 10.709 1.00 98.25 85 PRO A N 1
ATOM 676 C CA . PRO A 1 85 ? -15.053 -0.536 10.864 1.00 98.25 85 PRO A CA 1
ATOM 677 C C . PRO A 1 85 ? -15.912 -1.241 9.807 1.00 98.25 85 PRO A C 1
ATOM 679 O O . PRO A 1 85 ? -16.974 -0.743 9.429 1.00 98.25 85 PRO A O 1
ATOM 682 N N . GLN A 1 86 ? -15.475 -2.426 9.372 1.00 98.06 86 GLN A N 1
ATOM 683 C CA . GLN A 1 86 ? -16.175 -3.277 8.395 1.00 98.06 86 GLN A CA 1
ATOM 684 C C . GLN A 1 86 ? -16.453 -2.606 7.038 1.00 98.06 86 GLN A C 1
ATOM 686 O O . GLN A 1 86 ? -17.421 -2.950 6.357 1.00 98.06 86 GLN A O 1
ATOM 691 N N . ASN A 1 87 ? -15.623 -1.644 6.635 1.00 98.44 87 ASN A N 1
ATOM 692 C CA . ASN A 1 87 ? -15.807 -0.900 5.393 1.00 98.44 87 ASN A CA 1
ATOM 693 C C . ASN A 1 87 ? -14.622 -1.081 4.435 1.00 98.44 87 ASN A C 1
ATOM 695 O O . ASN A 1 87 ? -13.532 -1.500 4.828 1.00 98.44 87 ASN A O 1
ATOM 699 N N . LYS A 1 88 ? -14.840 -0.768 3.157 1.00 98.12 88 LYS A N 1
ATOM 700 C CA . LYS A 1 88 ? -13.854 -0.939 2.091 1.00 98.12 88 LYS A CA 1
ATOM 701 C C . LYS A 1 88 ? -13.803 0.256 1.148 1.00 98.12 88 LYS A C 1
ATOM 703 O O . LYS A 1 88 ? -14.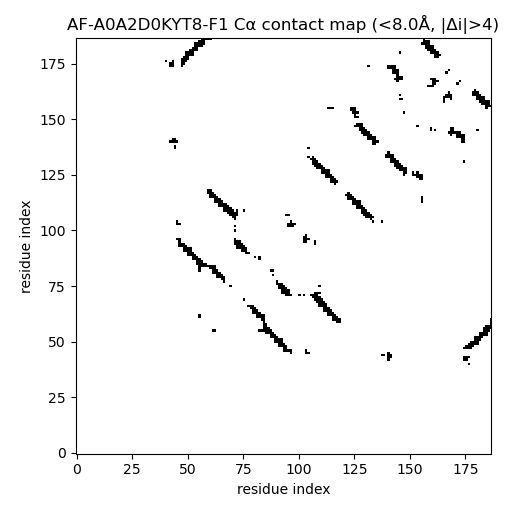789 0.971 0.972 1.00 98.12 88 LYS A O 1
ATOM 708 N N . ARG A 1 89 ? -12.655 0.439 0.501 1.00 98.25 89 ARG A N 1
ATOM 709 C CA . ARG A 1 89 ? -12.449 1.422 -0.562 1.00 98.25 89 ARG A CA 1
ATOM 710 C C . ARG A 1 89 ? -11.639 0.806 -1.690 1.00 98.25 89 ARG A C 1
ATOM 712 O O . ARG A 1 89 ? -10.584 0.239 -1.437 1.00 98.25 89 ARG A O 1
ATOM 719 N N . ASP A 1 90 ? -12.109 1.023 -2.911 1.00 98.31 90 ASP A N 1
ATOM 720 C CA . ASP A 1 90 ? -11.421 0.630 -4.135 1.00 98.31 90 ASP A CA 1
ATOM 721 C C . ASP A 1 90 ? -11.033 1.893 -4.924 1.00 98.31 90 ASP A C 1
ATOM 723 O O . ASP A 1 90 ? -11.768 2.888 -4.904 1.00 98.31 90 ASP A O 1
ATOM 727 N N . PHE A 1 91 ? -9.876 1.882 -5.582 1.00 97.50 91 PHE A N 1
ATOM 728 C CA . PHE A 1 91 ? -9.424 2.941 -6.493 1.00 97.50 91 PHE A CA 1
ATOM 729 C C . PHE A 1 91 ? -8.365 2.415 -7.464 1.00 97.50 91 PHE A C 1
ATOM 731 O O . PHE A 1 91 ? -7.890 1.288 -7.330 1.00 97.50 91 PHE A O 1
ATOM 738 N N . ARG A 1 92 ? -8.013 3.228 -8.460 1.00 96.31 92 ARG A N 1
ATOM 739 C CA . ARG A 1 92 ? -6.983 2.904 -9.446 1.00 96.31 92 ARG A CA 1
ATOM 740 C C . ARG A 1 92 ? -5.713 3.696 -9.189 1.00 96.31 92 ARG A C 1
ATOM 742 O O . ARG A 1 92 ? -5.769 4.802 -8.657 1.00 96.31 92 ARG A O 1
ATOM 749 N N . LEU A 1 93 ? -4.601 3.093 -9.582 1.00 95.94 93 LEU A N 1
ATOM 750 C CA . LEU A 1 93 ? -3.299 3.732 -9.685 1.00 95.94 93 LEU A CA 1
ATOM 751 C C . LEU A 1 93 ? -2.799 3.609 -11.125 1.00 95.94 93 LEU A C 1
ATOM 753 O O . LEU A 1 93 ? -3.124 2.623 -11.789 1.00 95.94 93 LEU A O 1
ATOM 757 N N . GLU A 1 94 ? -2.008 4.570 -11.592 1.00 94.06 94 GLU A N 1
ATOM 758 C CA . GLU A 1 94 ? -1.403 4.540 -12.928 1.00 94.06 94 GLU A CA 1
ATOM 759 C C . GLU A 1 94 ? 0.028 5.085 -12.906 1.00 94.06 94 GLU A C 1
ATOM 761 O O . GLU A 1 94 ? 0.263 6.220 -12.478 1.00 94.06 94 GLU A O 1
ATOM 766 N N . ASP A 1 95 ? 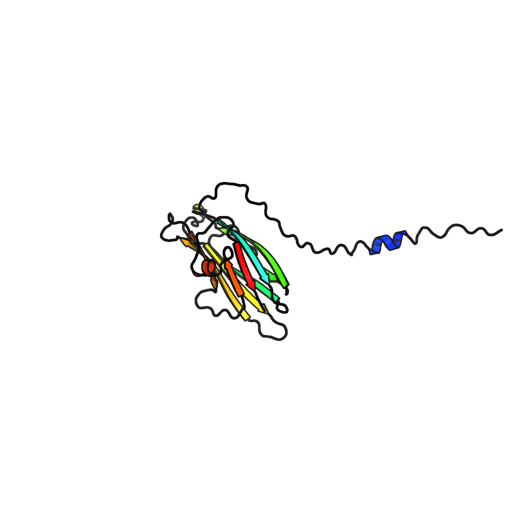0.974 4.276 -13.385 1.00 92.38 95 ASP A N 1
ATOM 767 C CA . ASP A 1 95 ? 2.379 4.658 -13.530 1.00 92.38 95 ASP A CA 1
ATOM 768 C C . ASP A 1 95 ? 2.569 5.668 -14.673 1.00 92.38 95 ASP A C 1
ATOM 770 O O . ASP A 1 95 ? 2.050 5.489 -15.772 1.00 92.38 95 ASP A O 1
ATOM 774 N N . ASP A 1 96 ? 3.390 6.694 -14.437 1.00 90.00 96 ASP A N 1
ATOM 775 C CA . ASP A 1 96 ? 3.822 7.640 -15.471 1.00 90.00 96 ASP A CA 1
ATOM 776 C C . ASP A 1 96 ? 4.976 7.039 -16.279 1.00 90.00 96 ASP A C 1
ATOM 778 O O . ASP A 1 96 ? 6.036 6.740 -15.726 1.00 90.00 96 ASP A O 1
ATOM 782 N N . ASP A 1 97 ? 4.817 6.891 -17.589 1.00 86.56 97 ASP A N 1
ATOM 783 C CA . ASP A 1 97 ? 5.859 6.429 -18.508 1.00 86.56 97 ASP A CA 1
ATOM 784 C C . ASP A 1 97 ? 6.374 7.505 -19.471 1.00 86.56 97 ASP A C 1
ATOM 786 O O . ASP A 1 97 ? 7.130 7.210 -20.403 1.00 86.56 97 ASP A O 1
ATOM 790 N N . ASN A 1 98 ? 6.013 8.765 -19.247 1.00 83.75 98 ASN A N 1
ATOM 791 C CA . ASN A 1 98 ? 6.360 9.861 -20.126 1.00 83.75 98 ASN A CA 1
ATOM 792 C C . ASN A 1 98 ? 7.874 10.096 -20.138 1.00 83.75 98 ASN A C 1
ATOM 794 O O . ASN A 1 98 ? 8.521 10.338 -19.113 1.00 83.75 98 ASN A O 1
ATOM 798 N N . VAL A 1 99 ? 8.453 10.098 -21.338 1.00 81.50 99 VAL A N 1
ATOM 799 C CA . VAL A 1 99 ? 9.865 10.437 -21.555 1.00 81.50 99 VAL A CA 1
ATOM 800 C C . VAL A 1 99 ? 10.135 11.908 -21.223 1.00 81.50 99 VAL A C 1
ATOM 802 O O . VAL A 1 99 ? 11.200 12.227 -20.698 1.00 81.50 99 VAL A O 1
ATOM 805 N N . LEU A 1 100 ? 9.175 12.801 -21.491 1.00 83.69 100 LEU A N 1
ATOM 806 C CA . LEU A 1 100 ? 9.293 14.237 -21.218 1.00 83.69 100 LEU A CA 1
ATOM 807 C C . LEU A 1 100 ? 9.245 14.552 -19.720 1.00 83.69 100 LEU A C 1
ATOM 809 O O . LEU A 1 100 ? 9.810 15.553 -19.296 1.00 83.69 100 LEU A O 1
ATOM 813 N N . HIS A 1 101 ? 8.609 13.692 -18.920 1.00 82.00 101 HIS A N 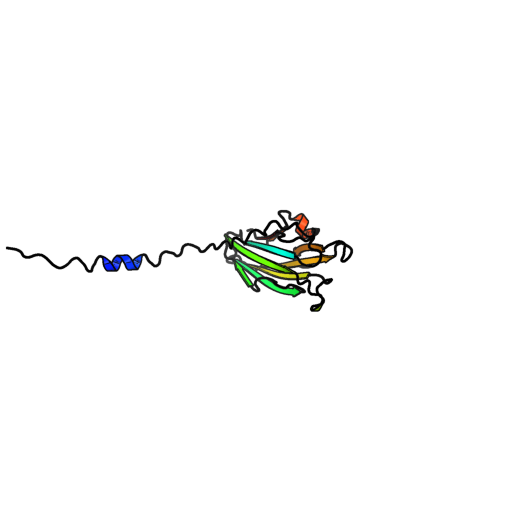1
ATOM 814 C CA . HIS A 1 101 ? 8.634 13.785 -17.457 1.00 82.00 101 HIS A CA 1
ATOM 815 C C . HIS A 1 101 ? 9.835 13.041 -16.852 1.00 82.00 101 HIS A C 1
ATOM 817 O O . HIS A 1 101 ? 9.948 12.943 -15.634 1.00 82.00 101 HIS A O 1
ATOM 823 N N . HIS A 1 102 ? 10.727 12.502 -17.694 1.00 86.75 102 HIS A N 1
ATOM 824 C CA . HIS A 1 102 ? 11.845 11.643 -17.303 1.00 86.75 102 HIS A CA 1
ATOM 825 C C . HIS A 1 102 ? 11.420 10.405 -16.505 1.00 86.75 102 HIS A C 1
ATOM 827 O O . HIS A 1 102 ? 12.203 9.870 -15.730 1.00 86.75 102 HIS A O 1
ATOM 833 N N . CYS A 1 103 ? 10.195 9.920 -16.713 1.00 89.62 103 CYS A N 1
ATOM 834 C CA . CYS A 1 103 ? 9.649 8.820 -15.937 1.00 89.62 103 CYS A CA 1
ATOM 835 C C . CYS A 1 103 ? 9.804 7.464 -16.632 1.00 89.62 103 CYS A C 1
ATOM 837 O O . CYS A 1 103 ? 9.943 6.459 -15.950 1.00 89.62 103 CYS A O 1
ATOM 839 N N . ASN A 1 104 ? 9.906 7.387 -17.957 1.00 84.25 104 ASN A N 1
ATOM 840 C CA . ASN A 1 104 ? 9.969 6.129 -18.724 1.00 84.25 104 ASN A CA 1
ATOM 841 C C . ASN A 1 104 ? 10.986 5.049 -18.264 1.00 84.25 104 ASN A C 1
ATOM 843 O O . ASN A 1 104 ? 10.893 3.900 -18.694 1.00 84.25 104 ASN A O 1
ATOM 847 N N . ARG A 1 105 ? 11.995 5.394 -17.453 1.00 83.50 105 ARG A N 1
ATOM 848 C CA . ARG A 1 105 ? 13.010 4.461 -16.917 1.00 83.50 105 ARG A CA 1
ATOM 849 C C . ARG A 1 105 ? 13.215 4.566 -15.409 1.00 83.50 105 ARG A C 1
ATOM 851 O O . ARG A 1 105 ? 14.042 3.844 -14.856 1.00 83.50 105 ARG A O 1
ATOM 858 N N . GLU A 1 106 ? 12.471 5.448 -14.759 1.00 88.88 106 GLU A N 1
ATOM 859 C CA . GLU A 1 106 ? 12.608 5.723 -13.337 1.00 88.88 106 GLU A CA 1
ATOM 860 C C . GLU A 1 106 ? 11.665 4.861 -12.513 1.00 88.88 106 GLU A C 1
ATOM 862 O O . GLU A 1 106 ? 10.561 4.520 -12.940 1.00 88.88 106 GLU A O 1
ATOM 867 N N . LYS A 1 107 ? 12.103 4.540 -11.296 1.00 92.31 107 LYS A N 1
ATOM 868 C CA . LYS A 1 107 ? 11.266 3.845 -10.316 1.00 92.31 107 LYS A CA 1
ATOM 869 C C . LYS A 1 107 ? 9.959 4.606 -10.078 1.00 92.31 107 LYS A C 1
ATOM 871 O O . LYS A 1 107 ? 9.951 5.833 -9.983 1.00 92.31 107 LYS A O 1
ATOM 876 N N . LYS A 1 108 ? 8.880 3.852 -9.924 1.00 93.56 108 LYS A N 1
ATOM 877 C CA . LYS A 1 108 ? 7.557 4.357 -9.550 1.00 93.56 108 LYS A CA 1
ATOM 878 C C . LYS A 1 108 ? 7.385 4.128 -8.074 1.00 93.56 108 LYS A C 1
ATOM 880 O O . LYS A 1 108 ? 7.700 3.039 -7.586 1.00 93.56 108 LYS A O 1
ATOM 885 N N . ILE A 1 109 ? 6.990 5.166 -7.358 1.00 95.44 109 ILE A N 1
ATOM 886 C CA . ILE A 1 109 ? 6.858 5.097 -5.910 1.00 95.44 109 ILE A CA 1
ATOM 887 C C . ILE A 1 109 ? 5.543 5.729 -5.525 1.00 95.44 109 ILE A C 1
ATOM 889 O O . ILE A 1 109 ? 5.254 6.847 -5.938 1.00 95.44 109 ILE A O 1
ATOM 893 N N . GLU A 1 110 ? 4.828 5.057 -4.641 1.00 95.88 110 GLU A N 1
ATOM 894 C CA . GLU A 1 110 ? 3.772 5.661 -3.853 1.00 95.88 110 GLU A CA 1
ATOM 895 C C . GLU A 1 110 ? 3.911 5.208 -2.405 1.00 95.88 110 GLU A C 1
ATOM 897 O O . GLU A 1 110 ? 4.179 4.035 -2.135 1.00 95.88 110 GLU A O 1
ATOM 902 N N . THR A 1 111 ? 3.793 6.139 -1.462 1.00 96.62 111 THR A N 1
ATOM 903 C CA . THR A 1 111 ? 3.879 5.819 -0.036 1.00 96.62 111 THR A CA 1
ATOM 904 C C . THR A 1 111 ? 2.678 6.344 0.721 1.00 96.62 111 THR A C 1
ATOM 906 O O . THR A 1 111 ? 2.148 7.419 0.429 1.00 96.62 111 THR A O 1
ATOM 909 N N . TRP A 1 112 ? 2.275 5.597 1.743 1.00 97.19 112 TRP A N 1
ATOM 910 C CA . TRP A 1 112 ? 1.151 5.939 2.602 1.00 97.19 112 TRP A CA 1
ATOM 911 C C . TRP A 1 112 ? 1.516 5.750 4.065 1.00 97.19 112 TRP A C 1
ATOM 913 O O . TRP A 1 112 ? 2.306 4.876 4.411 1.00 97.19 112 TRP A O 1
ATOM 923 N N . THR A 1 113 ? 0.872 6.518 4.934 1.00 97.00 113 THR A N 1
ATOM 924 C CA . THR A 1 113 ? 0.757 6.193 6.355 1.00 97.00 113 THR A CA 1
ATOM 925 C C . THR A 1 113 ? -0.629 5.634 6.615 1.00 97.00 113 THR A C 1
ATOM 927 O O . THR A 1 113 ? -1.628 6.265 6.280 1.00 97.00 113 THR A O 1
ATOM 930 N N . ILE A 1 114 ? -0.669 4.461 7.229 1.00 97.50 114 ILE A N 1
ATOM 931 C CA . ILE A 1 114 ? -1.861 3.785 7.716 1.00 97.50 114 ILE A CA 1
ATOM 932 C C . ILE A 1 114 ? -1.945 4.068 9.210 1.00 97.50 114 ILE A C 1
ATOM 934 O O . ILE A 1 114 ? -1.043 3.715 9.964 1.00 97.50 114 ILE A O 1
ATOM 938 N N . GLU A 1 115 ? -3.019 4.711 9.635 1.00 97.19 115 GLU A N 1
ATOM 939 C CA . GLU A 1 115 ? -3.341 4.974 11.028 1.00 97.19 115 GLU A CA 1
ATOM 940 C C . GLU A 1 115 ? -4.479 4.063 11.465 1.00 97.19 115 GLU A C 1
ATOM 942 O O . GLU A 1 115 ? -5.508 3.971 10.793 1.00 97.19 115 GLU A O 1
ATOM 947 N N . TYR A 1 116 ? -4.304 3.413 12.607 1.00 97.31 116 TYR A N 1
ATOM 948 C CA . TYR A 1 116 ? -5.238 2.438 13.134 1.00 97.31 116 TYR A CA 1
ATOM 949 C C . TYR A 1 116 ? -5.672 2.847 14.543 1.00 97.31 116 TYR A C 1
ATOM 951 O O . TYR A 1 116 ? -4.853 2.963 15.455 1.00 97.31 116 TYR A O 1
ATOM 959 N N . ILE A 1 117 ? -6.968 3.119 14.706 1.00 96.69 117 ILE A N 1
ATOM 960 C CA . ILE A 1 117 ? -7.512 3.796 15.889 1.00 96.69 117 ILE A CA 1
ATOM 961 C C . ILE A 1 117 ? -8.620 2.931 16.492 1.00 96.69 117 ILE A C 1
ATOM 963 O O . ILE A 1 117 ? -9.749 2.928 15.993 1.00 96.69 117 ILE A O 1
ATOM 967 N N . LYS A 1 118 ? -8.310 2.196 17.569 1.00 95.25 118 LYS A N 1
ATOM 968 C CA . LYS A 1 118 ? -9.325 1.497 18.378 1.00 95.25 118 LYS A CA 1
ATOM 969 C C . LYS A 1 118 ? -9.969 2.466 19.380 1.00 95.25 118 LYS A C 1
ATOM 971 O O . LYS A 1 118 ? -9.300 3.402 19.821 1.00 95.25 118 LYS A O 1
ATOM 976 N N . PRO A 1 119 ? -11.226 2.223 19.791 1.00 93.62 119 PRO A N 1
ATOM 977 C CA . PRO A 1 119 ? -11.803 2.897 20.949 1.00 93.62 119 PRO A CA 1
ATOM 978 C C . PRO A 1 119 ? -10.900 2.733 22.178 1.00 93.62 119 PRO A C 1
ATOM 980 O O . PRO A 1 119 ? -10.352 1.651 22.400 1.00 93.62 119 PRO A O 1
ATOM 983 N N . ASP A 1 120 ? -10.733 3.813 22.942 1.00 92.00 120 ASP A N 1
ATOM 984 C CA . ASP A 1 120 ? -10.011 3.843 24.223 1.00 92.00 120 ASP A CA 1
ATOM 985 C C . ASP A 1 120 ? -8.566 3.305 24.179 1.00 92.00 120 ASP A C 1
ATOM 987 O O . ASP A 1 120 ? -8.033 2.843 25.185 1.00 92.00 120 ASP A O 1
ATOM 991 N N . SER A 1 121 ? -7.920 3.339 23.010 1.00 91.31 121 SER A N 1
ATOM 992 C CA . SER A 1 121 ? -6.537 2.889 22.820 1.00 91.31 121 SER A CA 1
ATOM 993 C C . SER A 1 121 ? -5.706 3.953 22.114 1.00 91.31 121 SER A C 1
ATOM 995 O O . SER A 1 121 ? -6.235 4.803 21.394 1.00 91.31 121 SER A O 1
ATOM 997 N N . GLU A 1 122 ? -4.388 3.876 22.271 1.00 91.94 122 GLU A N 1
ATOM 998 C CA . GLU A 1 122 ? -3.477 4.704 21.489 1.00 91.94 122 GLU A CA 1
ATOM 999 C C . GLU A 1 122 ? -3.541 4.350 19.998 1.00 91.94 122 GLU A C 1
ATOM 1001 O O . GLU A 1 122 ? -3.773 3.203 19.601 1.00 91.94 122 GLU A O 1
ATOM 1006 N N . LYS A 1 123 ? -3.339 5.371 19.164 1.00 94.19 123 LYS A N 1
ATOM 1007 C CA . LYS A 1 123 ? -3.241 5.224 17.714 1.00 94.19 123 LYS A CA 1
ATOM 1008 C C . LYS A 1 123 ? -1.946 4.495 17.371 1.00 94.19 123 LYS A C 1
ATOM 1010 O O . LYS A 1 123 ? -0.875 4.976 17.727 1.00 94.19 123 LYS A O 1
ATOM 1015 N N . THR A 1 124 ? -2.039 3.420 16.595 1.00 95.19 124 THR A N 1
ATOM 1016 C CA . THR A 1 124 ? -0.865 2.785 15.986 1.00 95.19 124 THR A CA 1
ATOM 1017 C C . THR A 1 124 ? -0.734 3.195 14.526 1.00 95.19 124 THR A C 1
ATOM 1019 O O . THR A 1 124 ? -1.720 3.558 13.873 1.00 95.19 124 THR A O 1
ATOM 1022 N N . THR A 1 125 ? 0.493 3.188 14.007 1.00 95.19 125 THR A N 1
ATOM 1023 C CA . THR A 1 125 ? 0.768 3.608 12.630 1.00 95.19 125 THR A CA 1
ATOM 1024 C C . THR A 1 125 ? 1.662 2.625 11.899 1.00 95.19 125 THR A C 1
ATOM 1026 O O . THR A 1 125 ? 2.468 1.931 12.506 1.00 95.19 125 THR A O 1
ATOM 1029 N N . CYS A 1 126 ? 1.527 2.586 10.580 1.00 95.81 126 CYS A N 1
ATOM 1030 C CA . CYS A 1 126 ? 2.380 1.807 9.697 1.00 95.81 126 CYS A CA 1
ATOM 1031 C C . CYS A 1 126 ? 2.600 2.579 8.399 1.00 95.81 126 CYS A C 1
ATOM 1033 O O . CYS A 1 126 ? 1.640 3.057 7.796 1.00 95.81 126 CYS A O 1
ATOM 1035 N N . SER A 1 127 ? 3.848 2.702 7.959 1.00 95.88 127 SER A N 1
ATOM 1036 C CA . SER A 1 127 ? 4.149 3.237 6.632 1.00 95.88 127 SER A CA 1
ATOM 1037 C C . SER A 1 127 ? 4.159 2.105 5.614 1.00 95.88 127 SER A C 1
ATOM 1039 O O . SER A 1 127 ? 4.783 1.073 5.845 1.00 95.88 127 SER A O 1
ATOM 1041 N N . ALA A 1 128 ? 3.492 2.296 4.481 1.00 96.00 128 ALA A N 1
ATOM 1042 C CA . ALA A 1 128 ? 3.459 1.353 3.370 1.00 96.00 128 ALA A CA 1
ATOM 1043 C C . ALA A 1 128 ? 4.031 1.998 2.105 1.00 96.00 128 ALA A C 1
ATOM 1045 O O . ALA A 1 128 ? 3.933 3.209 1.910 1.00 96.00 128 ALA A O 1
ATOM 1046 N N . THR A 1 129 ? 4.628 1.189 1.237 1.00 96.56 129 THR A N 1
ATOM 1047 C CA . THR A 1 129 ? 5.229 1.620 -0.026 1.00 96.56 129 THR A CA 1
ATOM 1048 C C . THR A 1 129 ? 4.829 0.670 -1.145 1.00 96.56 129 THR A C 1
ATOM 1050 O O . THR A 1 129 ? 5.076 -0.533 -1.048 1.00 96.56 129 THR A O 1
ATOM 1053 N N . LEU A 1 130 ? 4.263 1.224 -2.216 1.00 96.50 130 LEU A N 1
ATOM 1054 C CA . LEU A 1 130 ? 4.211 0.600 -3.530 1.00 96.50 130 LEU A CA 1
ATOM 1055 C C . LEU A 1 130 ? 5.454 1.046 -4.299 1.00 96.50 130 LEU A C 1
ATOM 1057 O O . LEU A 1 130 ? 5.709 2.241 -4.447 1.00 96.50 130 LEU A O 1
ATOM 1061 N N . LEU A 1 131 ? 6.250 0.087 -4.754 1.00 95.25 131 LEU A N 1
ATOM 1062 C CA . LEU A 1 131 ? 7.469 0.344 -5.511 1.00 95.25 131 LEU A CA 1
ATOM 1063 C C . LEU A 1 131 ? 7.444 -0.484 -6.785 1.00 95.25 131 LEU A C 1
ATOM 1065 O O . LEU A 1 131 ? 7.443 -1.707 -6.699 1.00 95.25 131 LEU A O 1
ATOM 1069 N N . THR A 1 132 ? 7.540 0.165 -7.938 1.00 93.75 132 THR A N 1
ATOM 1070 C CA . THR A 1 132 ? 7.762 -0.498 -9.227 1.00 93.75 132 THR A CA 1
ATOM 1071 C C . THR A 1 132 ? 9.158 -0.139 -9.733 1.00 93.75 132 THR A C 1
ATOM 1073 O O . THR A 1 132 ? 9.512 1.037 -9.839 1.00 93.75 132 THR A O 1
ATOM 1076 N N . LYS A 1 133 ? 10.004 -1.144 -9.997 1.00 91.88 133 LYS A N 1
ATOM 1077 C CA . LYS A 1 133 ? 11.396 -0.950 -10.457 1.00 91.88 133 LYS A CA 1
ATOM 1078 C C . LYS A 1 133 ? 11.824 -1.988 -11.509 1.00 91.88 133 LYS A C 1
ATOM 1080 O O . LYS A 1 133 ? 11.257 -3.076 -11.528 1.00 91.88 133 LYS A O 1
ATOM 1085 N N . PRO A 1 134 ? 12.851 -1.721 -12.338 1.00 88.50 134 PRO A N 1
ATOM 1086 C CA . PRO A 1 134 ? 13.298 -2.671 -13.362 1.00 88.50 134 PRO A CA 1
ATOM 1087 C C . PRO A 1 134 ? 13.815 -3.999 -12.775 1.00 88.50 134 PRO A C 1
ATOM 1089 O O . PRO A 1 134 ? 14.572 -3.997 -11.802 1.00 88.50 134 PRO A O 1
ATOM 1092 N N . ALA A 1 135 ? 13.478 -5.131 -13.403 1.00 85.19 135 ALA A N 1
ATOM 1093 C CA . ALA A 1 135 ? 13.776 -6.496 -12.929 1.00 85.19 135 ALA A CA 1
ATOM 1094 C C . ALA A 1 135 ? 15.244 -6.960 -13.109 1.00 85.19 135 ALA A C 1
ATOM 1096 O O . ALA A 1 135 ? 15.583 -8.107 -12.832 1.00 85.19 135 ALA A O 1
ATOM 1097 N N . GLY A 1 136 ? 16.122 -6.091 -13.606 1.00 74.00 136 GLY A N 1
ATOM 1098 C CA . GLY A 1 136 ? 17.459 -6.454 -14.105 1.00 74.00 136 GLY A CA 1
ATOM 1099 C C . GLY A 1 136 ? 17.915 -5.621 -15.309 1.00 74.00 136 GLY A C 1
ATOM 1100 O O . GLY A 1 136 ? 18.966 -5.878 -15.885 1.00 74.00 136 GLY A O 1
ATOM 1101 N N . GLY A 1 137 ? 17.116 -4.623 -15.694 1.00 67.69 137 GLY A N 1
ATOM 1102 C CA . GLY A 1 137 ? 17.337 -3.693 -16.800 1.00 67.69 137 GLY A CA 1
ATOM 1103 C C . GLY A 1 137 ? 15.991 -3.252 -17.378 1.00 67.69 137 GLY A C 1
ATOM 1104 O O . GLY A 1 137 ? 14.985 -3.922 -17.163 1.00 67.69 137 GLY A O 1
ATOM 1105 N N . ILE A 1 138 ? 15.948 -2.145 -18.123 1.00 63.41 138 ILE A N 1
ATOM 1106 C CA . ILE A 1 138 ? 14.681 -1.575 -18.635 1.00 63.41 138 ILE A CA 1
ATOM 1107 C C . ILE A 1 138 ? 13.943 -2.484 -19.635 1.00 63.41 138 ILE A C 1
ATOM 1109 O O . ILE A 1 138 ? 12.759 -2.300 -19.877 1.00 63.41 138 ILE A O 1
ATOM 1113 N N . PHE A 1 139 ? 14.633 -3.474 -20.209 1.00 69.62 139 PHE A N 1
ATOM 1114 C CA . PHE A 1 139 ? 14.054 -4.448 -21.141 1.00 69.62 139 PHE A CA 1
ATOM 1115 C C . PHE A 1 139 ? 13.643 -5.763 -20.467 1.00 69.62 139 PHE A C 1
ATOM 1117 O O . PHE A 1 139 ? 12.973 -6.578 -21.090 1.00 69.62 139 PHE A O 1
ATOM 1124 N N . ALA A 1 140 ? 14.029 -5.974 -19.203 1.00 77.75 140 ALA A N 1
ATOM 1125 C CA . ALA A 1 140 ? 13.678 -7.170 -18.435 1.00 77.75 140 ALA A CA 1
ATOM 1126 C C . ALA A 1 140 ? 12.265 -7.087 -17.824 1.00 77.75 140 ALA A C 1
ATOM 1128 O O . ALA A 1 140 ? 11.838 -8.001 -17.123 1.00 77.75 140 ALA A O 1
ATOM 1129 N N . GLY A 1 141 ? 11.552 -5.986 -18.082 1.00 84.44 141 GLY A N 1
ATOM 1130 C CA . GLY A 1 141 ? 10.286 -5.662 -17.444 1.00 84.44 141 GLY A CA 1
ATOM 1131 C C . GLY A 1 141 ? 10.473 -5.053 -16.057 1.00 84.44 141 GLY A C 1
ATOM 1132 O O . GLY A 1 141 ? 11.586 -4.731 -15.621 1.00 84.44 141 GLY A O 1
ATOM 1133 N N . TRP A 1 142 ? 9.350 -4.890 -15.369 1.00 89.75 142 TRP A N 1
ATOM 1134 C CA . TRP A 1 142 ? 9.278 -4.261 -14.060 1.00 89.75 142 TRP A CA 1
ATOM 1135 C C . TRP A 1 142 ? 8.828 -5.264 -13.005 1.00 89.75 142 TRP A C 1
ATOM 1137 O O . TRP A 1 142 ? 8.090 -6.207 -13.293 1.00 89.75 142 TRP A O 1
ATOM 1147 N N . LEU A 1 143 ? 9.325 -5.067 -11.789 1.00 92.38 143 LEU A N 1
ATOM 1148 C CA . LEU A 1 143 ? 8.864 -5.745 -10.592 1.00 92.38 143 LEU A CA 1
ATOM 1149 C C . LEU A 1 143 ? 8.161 -4.737 -9.700 1.00 92.38 143 LEU A C 1
ATOM 1151 O O . LEU A 1 143 ? 8.747 -3.697 -9.376 1.00 92.38 143 LEU A O 1
ATOM 1155 N N . THR A 1 144 ? 6.958 -5.086 -9.262 1.00 94.25 144 THR A N 1
ATOM 1156 C CA . THR A 1 144 ? 6.194 -4.297 -8.299 1.00 94.25 144 THR A CA 1
ATOM 1157 C C . THR A 1 144 ? 6.180 -4.973 -6.935 1.00 94.25 144 THR A C 1
ATOM 1159 O O . THR A 1 144 ? 6.065 -6.192 -6.824 1.00 94.25 144 THR A O 1
ATOM 1162 N N . TYR A 1 145 ? 6.306 -4.159 -5.894 1.00 95.88 145 TYR A N 1
ATOM 1163 C CA . TYR A 1 145 ? 6.322 -4.539 -4.487 1.00 95.88 145 TYR A CA 1
ATOM 1164 C C . TYR A 1 145 ? 5.285 -3.703 -3.748 1.00 95.88 145 TYR A C 1
ATOM 1166 O O . TYR A 1 145 ? 5.164 -2.514 -4.034 1.00 95.88 145 TYR A O 1
ATOM 1174 N N . LEU A 1 146 ? 4.607 -4.288 -2.762 1.00 96.69 146 LEU A N 1
ATOM 1175 C CA . LEU A 1 146 ? 3.749 -3.558 -1.828 1.00 96.69 146 LEU A CA 1
ATOM 1176 C C . LEU A 1 146 ? 4.070 -4.013 -0.408 1.00 96.69 146 LEU A C 1
ATOM 1178 O O . LEU A 1 146 ? 3.628 -5.069 0.038 1.00 96.69 146 LEU A O 1
ATOM 1182 N N . THR A 1 147 ? 4.876 -3.241 0.305 1.00 95.31 147 THR A N 1
ATOM 1183 C CA . THR A 1 147 ? 5.407 -3.659 1.608 1.00 95.31 147 THR A CA 1
ATOM 1184 C C . THR A 1 147 ? 5.306 -2.539 2.629 1.00 95.31 147 THR A C 1
ATOM 1186 O O . THR A 1 147 ? 5.193 -1.374 2.243 1.00 95.31 147 THR A O 1
ATOM 1189 N N . PRO A 1 148 ? 5.432 -2.846 3.932 1.00 94.31 148 PRO A N 1
ATOM 1190 C CA . PRO A 1 148 ? 5.836 -1.836 4.894 1.00 94.31 148 PRO A CA 1
ATOM 1191 C C . PRO A 1 148 ? 7.109 -1.122 4.427 1.00 94.31 148 PRO A C 1
AT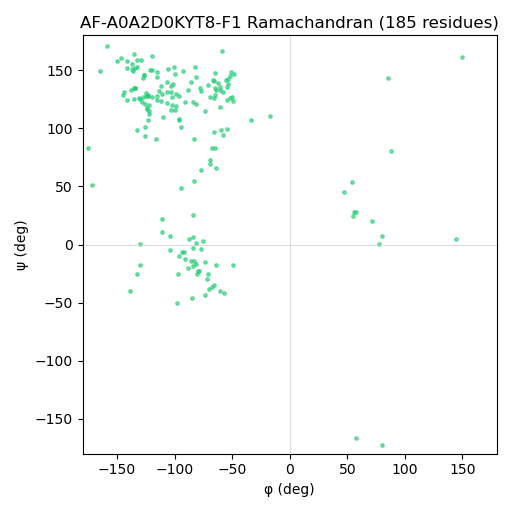OM 1193 O O . PRO A 1 148 ? 7.961 -1.718 3.751 1.00 94.31 148 PRO A O 1
ATOM 1196 N N . GLU A 1 149 ? 7.244 0.150 4.776 1.00 88.94 149 GLU A N 1
ATOM 1197 C CA . GLU A 1 149 ? 8.452 0.913 4.492 1.00 88.94 149 GLU A CA 1
ATOM 1198 C C . GLU A 1 149 ? 9.641 0.307 5.254 1.00 88.94 149 GLU A C 1
ATOM 1200 O O . GLU A 1 149 ? 9.552 -0.031 6.440 1.00 88.94 149 GLU A O 1
ATOM 1205 N N . LYS A 1 150 ? 10.774 0.121 4.566 1.00 77.69 150 LYS A N 1
ATOM 1206 C CA . LYS A 1 150 ? 11.950 -0.524 5.164 1.00 77.69 150 LYS A CA 1
ATOM 1207 C C . LYS A 1 150 ? 12.446 0.266 6.373 1.00 77.69 150 LYS A C 1
ATOM 1209 O O . LYS A 1 150 ? 12.663 1.467 6.279 1.00 77.69 150 LYS A O 1
ATOM 1214 N N . GLY A 1 151 ? 12.710 -0.439 7.472 1.00 74.00 151 GLY A N 1
ATOM 1215 C CA . GLY A 1 151 ? 13.210 0.172 8.706 1.00 74.00 151 GLY A CA 1
ATOM 1216 C C . GLY A 1 151 ? 12.128 0.842 9.554 1.00 74.00 151 GLY A C 1
ATOM 1217 O O . GLY A 1 151 ? 12.470 1.472 10.549 1.00 74.00 151 GLY A O 1
ATOM 1218 N N . THR A 1 152 ? 10.851 0.693 9.190 1.00 77.00 152 THR A N 1
ATOM 1219 C CA . THR A 1 152 ? 9.722 1.096 10.034 1.00 77.00 152 THR A CA 1
ATOM 1220 C C . THR A 1 152 ? 9.120 -0.126 10.723 1.00 77.00 152 THR A C 1
ATOM 1222 O O . THR A 1 152 ? 8.995 -1.193 10.117 1.00 77.00 152 THR A O 1
ATOM 1225 N N . GLU A 1 153 ? 8.781 0.018 12.001 1.00 78.94 153 GLU A N 1
ATOM 1226 C CA . GLU A 1 153 ? 7.948 -0.952 12.706 1.00 78.94 153 GLU A CA 1
ATOM 1227 C C . GLU A 1 153 ? 6.487 -0.716 12.295 1.00 78.94 153 GLU A C 1
ATOM 1229 O O . GLU A 1 153 ? 6.041 0.426 12.160 1.00 78.94 153 GLU A O 1
ATOM 1234 N N . CYS A 1 154 ? 5.766 -1.794 11.989 1.00 89.62 154 CYS A N 1
ATOM 1235 C CA . CYS A 1 154 ? 4.387 -1.740 11.512 1.00 89.62 154 CYS A CA 1
ATOM 1236 C C . CYS A 1 154 ? 3.493 -2.424 12.546 1.00 89.62 154 CYS A C 1
ATOM 1238 O O . CYS A 1 154 ? 3.257 -3.628 12.474 1.00 89.62 154 CYS A O 1
ATOM 1240 N N . ASP A 1 155 ? 2.989 -1.636 13.494 1.00 89.62 155 ASP A N 1
ATOM 1241 C CA . ASP A 1 155 ? 2.128 -2.116 14.589 1.00 89.62 155 ASP A CA 1
ATOM 1242 C C . ASP A 1 155 ? 0.650 -2.212 14.190 1.00 89.62 155 ASP A C 1
ATOM 1244 O O . ASP A 1 155 ? -0.220 -2.628 14.963 1.00 89.62 155 ASP A O 1
ATOM 1248 N N . VAL A 1 156 ? 0.334 -1.794 12.966 1.00 94.56 156 VAL A N 1
ATOM 1249 C CA . VAL A 1 156 ? -0.989 -1.973 12.380 1.00 94.56 156 VAL A CA 1
ATOM 1250 C C . VAL A 1 156 ? -1.119 -3.430 11.934 1.00 94.56 156 VAL A C 1
ATOM 1252 O O . VAL A 1 156 ? -0.252 -3.920 11.212 1.00 94.56 156 VAL A O 1
ATOM 1255 N N . PRO A 1 157 ? -2.217 -4.127 12.272 1.00 95.19 157 PRO A N 1
ATOM 1256 C CA . PRO A 1 157 ? -2.458 -5.498 11.831 1.00 95.19 157 PRO A CA 1
ATOM 1257 C C . PRO A 1 157 ? -2.928 -5.527 10.365 1.00 95.19 157 PRO A C 1
ATOM 1259 O O . PRO A 1 157 ? -4.070 -5.878 10.056 1.00 95.19 157 PRO A O 1
ATOM 1262 N N . VAL A 1 158 ? -2.052 -5.091 9.460 1.00 96.06 158 VAL A N 1
ATOM 1263 C CA . VAL A 1 158 ? -2.282 -5.019 8.017 1.00 96.06 158 VAL A CA 1
ATOM 1264 C C . VAL A 1 158 ? -1.565 -6.157 7.298 1.00 96.06 158 VAL A C 1
ATOM 1266 O O . VAL A 1 158 ? -0.405 -6.471 7.560 1.00 96.06 158 VAL A O 1
ATOM 1269 N N . LYS A 1 159 ? -2.267 -6.765 6.348 1.00 96.38 159 LYS A N 1
ATOM 1270 C CA . LYS A 1 159 ? -1.762 -7.774 5.425 1.00 96.38 159 LYS A CA 1
ATOM 1271 C C . LYS A 1 159 ? -1.808 -7.216 4.006 1.00 96.38 159 LYS A C 1
ATOM 1273 O O . LYS A 1 159 ? -2.858 -6.771 3.549 1.00 96.38 159 LYS A O 1
ATOM 1278 N N . PHE A 1 160 ? -0.684 -7.291 3.301 1.00 96.94 160 PHE A N 1
ATOM 1279 C CA . PHE A 1 160 ? -0.582 -6.909 1.892 1.00 96.94 160 PHE A CA 1
ATOM 1280 C C . PHE A 1 160 ? -0.734 -8.147 1.010 1.00 96.94 160 PHE A C 1
ATOM 1282 O O . PHE A 1 160 ? -0.058 -9.153 1.233 1.00 96.94 160 PHE A O 1
ATOM 1289 N N . ILE A 1 161 ? -1.634 -8.091 0.031 1.00 97.75 161 ILE A N 1
ATOM 1290 C CA . ILE A 1 161 ? -1.929 -9.187 -0.898 1.00 97.75 161 ILE A CA 1
ATOM 1291 C C . ILE A 1 161 ? -1.821 -8.640 -2.325 1.00 97.75 161 ILE A C 1
ATOM 1293 O O . ILE A 1 161 ? -2.463 -7.643 -2.643 1.00 97.75 161 ILE A O 1
ATOM 1297 N N . CYS A 1 162 ? -1.021 -9.291 -3.168 1.00 96.94 162 CYS A N 1
ATOM 1298 C CA . CYS A 1 162 ? -0.747 -8.870 -4.541 1.00 96.94 162 CYS A CA 1
ATOM 1299 C C . CYS A 1 162 ? -1.104 -10.034 -5.462 1.00 96.94 162 CYS A C 1
ATOM 1301 O O . CYS A 1 162 ? -0.567 -11.131 -5.298 1.00 96.94 162 CYS A O 1
ATOM 1303 N N . ASP A 1 163 ? -2.079 -9.836 -6.346 1.00 95.25 163 ASP A N 1
ATOM 1304 C CA . ASP A 1 163 ? -2.680 -10.881 -7.188 1.00 95.25 163 ASP A CA 1
ATOM 1305 C C . ASP A 1 163 ? -3.044 -12.152 -6.407 1.00 95.25 163 ASP A C 1
ATOM 1307 O O . ASP A 1 163 ? -2.749 -13.283 -6.790 1.00 95.25 163 ASP A O 1
ATOM 1311 N N . GLY A 1 164 ? -3.662 -11.954 -5.240 1.00 94.06 164 GLY A N 1
ATOM 1312 C CA . GLY A 1 164 ? -4.097 -13.042 -4.363 1.00 94.06 164 GLY A CA 1
ATOM 1313 C C . GLY A 1 164 ? -2.984 -13.700 -3.538 1.00 94.06 164 GLY A C 1
ATOM 1314 O O . GLY A 1 164 ? -3.281 -14.591 -2.743 1.00 94.06 164 GLY A O 1
ATOM 1315 N N . ASN A 1 165 ? -1.727 -13.258 -3.656 1.00 94.06 165 ASN A N 1
ATOM 1316 C CA . ASN A 1 165 ? -0.587 -13.852 -2.961 1.00 94.06 165 ASN A CA 1
ATOM 1317 C C . ASN A 1 165 ? 0.198 -12.815 -2.137 1.00 94.06 165 ASN A C 1
ATOM 1319 O O . ASN A 1 165 ? 0.640 -11.783 -2.635 1.00 94.06 165 ASN A O 1
ATOM 1323 N N . THR A 1 166 ? 0.429 -13.098 -0.855 1.00 93.81 166 THR A N 1
ATOM 1324 C CA . THR A 1 166 ? 1.235 -12.221 0.011 1.00 93.81 166 THR A CA 1
ATOM 1325 C C . THR A 1 166 ? 2.723 -12.249 -0.319 1.00 93.81 166 THR A C 1
ATOM 1327 O O . THR A 1 166 ? 3.421 -11.267 -0.086 1.00 93.81 166 THR A O 1
ATOM 1330 N N . ALA A 1 167 ? 3.234 -13.369 -0.839 1.00 93.56 167 ALA A N 1
ATOM 1331 C CA . ALA A 1 167 ? 4.643 -13.484 -1.204 1.00 93.56 167 ALA A CA 1
ATOM 1332 C C . ALA A 1 167 ? 4.986 -12.569 -2.388 1.00 93.56 167 ALA A C 1
ATOM 1334 O O . ALA A 1 167 ? 6.034 -11.931 -2.368 1.00 93.56 167 ALA A O 1
ATOM 1335 N N . HIS A 1 168 ? 4.066 -12.414 -3.351 1.00 93.69 168 HIS A N 1
ATOM 1336 C CA . HIS A 1 168 ? 4.241 -11.511 -4.496 1.00 93.69 168 HIS A CA 1
ATOM 1337 C C . HIS A 1 168 ? 4.511 -10.071 -4.051 1.00 93.69 168 HIS A C 1
ATOM 1339 O O . HIS A 1 168 ? 5.404 -9.420 -4.582 1.00 93.69 168 HIS A O 1
ATOM 1345 N N . CYS A 1 169 ? 3.803 -9.595 -3.024 1.00 94.44 169 CYS A N 1
ATOM 1346 C CA . CYS A 1 169 ? 4.013 -8.254 -2.491 1.00 94.44 169 CYS A CA 1
ATOM 1347 C C . CYS A 1 169 ? 5.426 -8.020 -1.946 1.00 94.44 169 CYS A C 1
ATOM 1349 O O . CYS A 1 169 ? 5.976 -6.934 -2.117 1.00 94.44 169 CYS A O 1
ATOM 1351 N N . ARG A 1 170 ? 5.996 -9.021 -1.264 1.00 92.50 170 ARG A N 1
ATOM 1352 C CA . ARG A 1 170 ? 7.290 -8.917 -0.575 1.00 92.50 170 ARG A CA 1
ATOM 1353 C C . ARG A 1 170 ? 8.466 -9.183 -1.507 1.00 92.50 170 ARG A C 1
ATOM 1355 O O . ARG A 1 170 ? 9.453 -8.453 -1.469 1.00 92.50 170 ARG A O 1
ATOM 1362 N N . ASP A 1 171 ? 8.365 -10.240 -2.302 1.00 92.44 171 ASP A N 1
ATOM 1363 C CA . ASP A 1 171 ? 9.468 -10.735 -3.129 1.00 92.44 171 ASP A CA 1
ATOM 1364 C C . ASP A 1 171 ? 9.522 -10.007 -4.483 1.00 92.44 171 ASP A C 1
ATOM 1366 O O . ASP A 1 171 ? 10.555 -9.999 -5.159 1.00 92.44 171 ASP A O 1
ATOM 1370 N N . GLY A 1 172 ? 8.440 -9.301 -4.817 1.00 90.81 172 GLY A N 1
ATOM 1371 C CA . GLY A 1 172 ? 8.233 -8.647 -6.093 1.00 90.81 172 GLY A CA 1
ATOM 1372 C C . GLY A 1 172 ? 7.644 -9.618 -7.104 1.00 90.81 172 GLY A C 1
ATOM 1373 O O . GLY A 1 172 ? 7.998 -10.796 -7.147 1.00 90.81 172 GLY A O 1
ATOM 1374 N N . PHE A 1 173 ? 6.752 -9.116 -7.943 1.00 90.88 173 PHE A N 1
ATOM 1375 C CA . PHE A 1 173 ? 6.173 -9.867 -9.052 1.00 90.88 173 PHE A CA 1
ATOM 1376 C C . PHE A 1 173 ? 6.211 -9.017 -10.317 1.00 90.88 173 PHE A C 1
ATOM 1378 O O . PHE A 1 173 ? 6.347 -7.795 -10.244 1.00 90.88 173 PHE A O 1
ATOM 1385 N N . SER A 1 174 ? 6.132 -9.669 -11.476 1.00 90.62 174 SER A N 1
ATOM 1386 C CA . SER A 1 174 ? 6.143 -8.981 -12.765 1.00 90.62 174 SER A CA 1
ATOM 1387 C C . SER A 1 174 ? 4.957 -8.029 -12.877 1.00 90.62 174 SER A C 1
ATOM 1389 O O . SER A 1 174 ? 3.811 -8.473 -12.849 1.00 90.62 174 SER A O 1
ATOM 1391 N N . SER A 1 175 ? 5.240 -6.737 -13.029 1.00 89.88 175 SER A N 1
ATOM 1392 C CA . SER A 1 175 ? 4.220 -5.706 -13.200 1.00 89.88 175 SER A CA 1
ATOM 1393 C C . SER A 1 175 ? 3.403 -5.979 -14.458 1.00 89.88 175 SER A C 1
ATOM 1395 O O . SER A 1 175 ? 3.950 -6.284 -15.524 1.00 89.88 175 SER A O 1
ATOM 1397 N N . HIS A 1 176 ? 2.088 -5.850 -14.342 1.00 90.31 176 HIS A N 1
ATOM 1398 C CA . HIS A 1 176 ? 1.179 -5.976 -15.467 1.00 90.31 176 HIS A CA 1
ATOM 1399 C C . HIS A 1 176 ? -0.056 -5.107 -15.269 1.00 90.31 176 HIS A C 1
ATOM 1401 O O . HIS A 1 176 ? -0.443 -4.771 -14.148 1.00 90.31 176 HIS A O 1
ATOM 1407 N N . ASP A 1 177 ? -0.697 -4.800 -16.389 1.00 90.50 177 ASP A N 1
ATOM 1408 C CA . ASP A 1 177 ? -1.959 -4.086 -16.412 1.00 90.50 177 ASP A CA 1
ATOM 1409 C C . ASP A 1 177 ? -3.030 -4.821 -15.609 1.00 90.50 177 ASP A C 1
ATOM 1411 O O . ASP A 1 177 ? -3.242 -6.032 -15.736 1.00 90.50 177 ASP A O 1
ATOM 1415 N N . GLY A 1 178 ? -3.704 -4.062 -14.754 1.00 91.44 178 GLY A N 1
ATOM 1416 C CA . GLY A 1 178 ? -4.765 -4.557 -13.900 1.00 91.44 178 GLY A CA 1
ATOM 1417 C C . GLY A 1 178 ? -4.287 -5.453 -12.765 1.00 91.44 178 GLY A C 1
ATOM 1418 O O . GLY A 1 178 ? -5.125 -6.191 -12.244 1.00 91.44 178 GLY A O 1
ATOM 1419 N N . ALA A 1 179 ? -3.010 -5.402 -12.364 1.00 94.38 179 ALA A N 1
ATOM 1420 C CA . ALA A 1 179 ? -2.570 -6.081 -11.145 1.00 94.38 179 ALA A CA 1
ATOM 1421 C C . ALA A 1 179 ? -3.427 -5.655 -9.944 1.00 94.38 179 ALA A C 1
ATOM 1423 O O . ALA A 1 179 ? -3.875 -4.506 -9.844 1.00 94.38 179 ALA A O 1
ATOM 1424 N N . GLN A 1 180 ? -3.708 -6.613 -9.069 1.00 97.12 180 GLN A N 1
ATOM 1425 C CA . GLN A 1 180 ? -4.608 -6.452 -7.935 1.00 97.12 180 GLN A CA 1
ATOM 1426 C C . GLN A 1 180 ? -3.793 -6.275 -6.661 1.00 97.12 180 GLN A C 1
ATOM 1428 O O . GLN A 1 180 ? -3.068 -7.178 -6.244 1.00 97.12 180 GLN A O 1
ATOM 1433 N N . PHE A 1 181 ? -3.970 -5.144 -5.993 1.00 97.69 181 PHE A N 1
ATOM 1434 C CA . PHE A 1 181 ? -3.351 -4.851 -4.710 1.00 97.69 181 PHE A CA 1
ATOM 1435 C C . PHE A 1 181 ? -4.403 -4.763 -3.627 1.00 97.69 181 PHE A C 1
ATOM 1437 O O . PHE A 1 181 ? -5.426 -4.109 -3.791 1.00 97.69 181 PHE A O 1
ATOM 1444 N N . THR A 1 182 ? -4.173 -5.425 -2.499 1.00 98.31 182 THR A N 1
ATOM 1445 C CA . THR A 1 182 ? -5.071 -5.355 -1.349 1.00 98.31 182 THR A CA 1
ATOM 1446 C C . THR A 1 182 ? -4.301 -5.074 -0.069 1.00 98.31 182 THR A C 1
ATOM 1448 O O . THR A 1 182 ? -3.395 -5.824 0.294 1.00 98.31 182 THR A O 1
ATOM 1451 N N . MET A 1 183 ? -4.710 -4.024 0.643 1.00 97.88 183 MET A N 1
ATOM 1452 C CA . MET A 1 183 ? -4.407 -3.813 2.057 1.00 97.88 183 MET A CA 1
ATOM 1453 C C . MET A 1 183 ? -5.587 -4.324 2.880 1.00 97.88 183 MET A C 1
ATOM 1455 O O . MET A 1 183 ? -6.660 -3.718 2.906 1.00 97.88 183 MET A O 1
ATOM 1459 N N . GLU A 1 184 ? -5.401 -5.458 3.543 1.00 98.12 184 G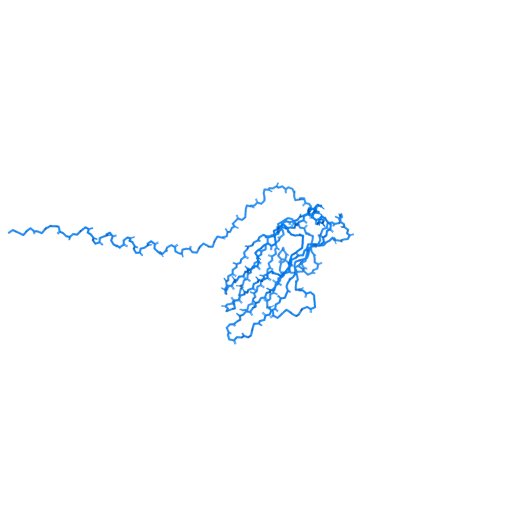LU A N 1
ATOM 1460 C CA . GLU A 1 184 ? -6.403 -6.049 4.421 1.00 98.12 184 GLU A CA 1
ATOM 1461 C C . GLU A 1 184 ? -6.029 -5.797 5.878 1.00 98.12 184 GLU A C 1
ATOM 1463 O O . GLU A 1 184 ? -5.007 -6.280 6.354 1.00 98.12 184 GLU A O 1
ATOM 1468 N N . ILE A 1 185 ? -6.857 -5.039 6.590 1.00 97.56 185 ILE A N 1
ATOM 1469 C CA . ILE A 1 185 ? -6.607 -4.638 7.975 1.00 97.56 185 ILE A CA 1
ATOM 1470 C C . ILE A 1 185 ? -7.545 -5.427 8.877 1.00 97.56 185 ILE A C 1
ATOM 1472 O O . ILE A 1 185 ? -8.764 -5.362 8.718 1.00 97.56 185 ILE A O 1
ATOM 1476 N N . THR A 1 186 ? -6.986 -6.186 9.817 1.00 93.62 186 THR A N 1
ATOM 1477 C CA . THR A 1 186 ? -7.741 -7.134 10.649 1.00 93.62 186 THR A CA 1
ATOM 1478 C C . THR A 1 186 ? -7.572 -6.846 12.135 1.00 93.62 186 THR A C 1
ATOM 1480 O O . THR A 1 186 ? -6.444 -6.786 12.605 1.00 93.62 186 THR A O 1
ATOM 1483 N N . ASN A 1 187 ? -8.671 -6.722 12.888 1.00 76.00 187 ASN A N 1
ATOM 1484 C CA . ASN A 1 187 ? -8.715 -6.843 14.360 1.00 76.00 187 ASN A CA 1
ATOM 1485 C C . ASN A 1 187 ? -10.166 -6.797 14.861 1.00 76.00 187 ASN A C 1
ATOM 1487 O O . ASN A 1 187 ? -10.817 -5.735 14.700 1.00 76.00 187 ASN A O 1
#

Foldseek 3Di:
DDDDDDDDDPPVVVVVVVPPPPPPPDPPVPVPDPDPPPDDWDQCLFKAKEKEKEFQQEQFKKKKKAKDDWDQWPDLDDRIDIAGHGDMDIDMTMGHLDVVSVRRQDKTKIKIKMWIGGPPDDIFIWIWMWIWHAPVGSRNAIWIAIGTDPPDDHPFQWQKAKQNHSVCNHVTDGDTYHIYIYIYGYD

Radius of gyration: 24.39 Å; Cα contacts (8 Å, |Δi|>4): 388; chains: 1; bounding box: 100×31×50 Å

Nearest PDB structures (foldseek):
  7x14-assembly1_A  TM=5.941E-01  e=3.017E-02  Mus musculus
  1qpx-assembly1_B  TM=3.823E-01  e=1.253E-03  Escherichia coli
  1qpp-assembly1_A  TM=3.780E-01  e=1.255E-02  Escherichia coli
  5k93-assembly2_B  TM=3.244E-01  e=2.055E-02  Escherichia coli
  1qpx-assembly1_A  TM=3.141E-01  e=3.017E-02  Escherichia coli

Sequence (187 aa):
MKSFKIQNIHTLSLILLLFSNFSLAQNNTTQSFPKPENNISKPSVFSAYYNMHINNKSKTANVNIIRKTYTCMYEPGPENISLPPQNKRDFRLEDDDNVLHHCNREKKIETWTIEYIKPDSEKTTCSATLLTKPAGGIFAGWLTYLTPEKGTECDVPVKFICDGNTAHCRDGFSSHDGAQFTMEITN

pLDDT: mean 81.15, std 21.36, range [33.62, 98.44]